Protein AF-A0A533XD07-F1 (afdb_monomer)

Secondary structure (DSSP, 8-state):
-HHHHHHHHHHHHHHHHHHHHHHHHHHHHH-----S---S--PBPTT-STT-EEEEEEEEE-TTS-EEEEEEEEEEEEEETTEEEEEEEEEEEETTEEEEEEEEEEEEE-B-----------TTEEEEEEEEEEEETTEEEEEEEEEEEETTEEEEEEEETTTTEEEEEEEEETTTEEEEEEEEEE--TTS--

Nearest PDB structures (foldseek):
  8uzl-assembly2_B  TM=4.098E-01  e=1.732E-02  synthetic construct
  5o68-assembly3_I  TM=3.676E-01  e=2.738E+00  Pseudomonas sp. UK4
  5o68-assembly4_L  TM=3.330E-01  e=2.472E+00  Pseudomonas sp. UK4
  3efm-assembly1_A  TM=2.994E-01  e=3.536E+00  Bordetella pertussis

Radius of gyration: 17.31 Å; Cα contacts (8 Å, |Δi|>4): 391; chains: 1; bounding box: 40×34×52 Å

Mean predicted aligned error: 10.52 Å

Solvent-accessible surface area (backbone atoms only — not comparable to full-atom values): 10723 Å² total; per-residue (Å²): 117,68,67,63,53,51,51,51,51,52,52,50,47,53,53,48,52,52,52,52,46,54,55,52,50,52,48,61,59,49,63,70,79,84,76,94,80,64,103,61,80,84,49,64,25,71,54,56,42,63,71,24,34,42,34,29,42,24,60,37,57,44,87,86,70,52,52,34,39,42,38,39,37,41,35,27,69,42,65,59,91,59,31,24,37,34,40,36,40,36,38,42,40,34,94,92,52,78,77,45,76,50,78,50,78,46,80,34,59,21,42,65,64,86,77,66,80,78,84,60,78,49,99,77,36,56,63,48,76,50,80,50,72,49,76,42,86,92,30,79,38,65,24,41,33,42,37,38,36,48,92,57,38,35,38,38,36,33,24,28,66,93,64,69,44,74,46,33,39,33,45,34,44,69,93,65,42,58,34,56,31,31,45,75,49,65,78,36,70,62,71,69,101

Structure (mmCIF, N/CA/C/O backbone):
data_AF-A0A533XD07-F1
#
_entry.id   AF-A0A533XD07-F1
#
loop_
_atom_site.group_PDB
_atom_site.id
_atom_site.type_symbol
_atom_site.label_atom_id
_atom_site.label_alt_id
_atom_site.label_comp_id
_atom_site.label_asym_id
_atom_site.label_entity_id
_atom_site.label_seq_id
_atom_site.pdbx_PDB_ins_code
_atom_site.Cartn_x
_atom_site.Cartn_y
_atom_site.Cartn_z
_atom_site.occupancy
_atom_site.B_iso_or_equiv
_atom_site.auth_seq_id
_atom_site.auth_comp_id
_atom_site.auth_asym_id
_atom_site.auth_atom_id
_atom_site.pdbx_PDB_model_num
ATOM 1 N N . MET A 1 1 ? 25.926 -17.060 -21.140 1.00 44.69 1 MET A N 1
ATOM 2 C CA . MET A 1 1 ? 25.478 -17.516 -19.796 1.00 44.69 1 MET A CA 1
ATOM 3 C C . MET A 1 1 ? 25.552 -16.440 -18.699 1.00 44.69 1 MET A C 1
ATOM 5 O O . MET A 1 1 ? 24.686 -16.442 -17.830 1.00 44.69 1 MET A O 1
ATOM 9 N N . GLN A 1 2 ? 26.510 -15.501 -18.720 1.00 36.53 2 GLN A N 1
ATOM 10 C CA . GLN A 1 2 ? 26.643 -14.450 -17.687 1.00 36.53 2 GLN A CA 1
ATOM 11 C C . GLN A 1 2 ? 25.445 -13.481 -17.593 1.00 36.53 2 GLN A C 1
ATOM 13 O O . GLN A 1 2 ? 25.034 -13.127 -16.492 1.00 36.53 2 GLN A O 1
ATOM 18 N N . GLN A 1 3 ? 24.816 -13.127 -18.717 1.00 37.31 3 GLN A N 1
ATOM 19 C CA . GLN A 1 3 ? 23.690 -12.181 -18.756 1.00 37.31 3 GLN A CA 1
ATOM 20 C C . GLN A 1 3 ? 22.433 -12.713 -18.033 1.00 37.31 3 GLN A C 1
ATOM 22 O O . GLN A 1 3 ? 21.812 -11.988 -17.264 1.00 37.31 3 GLN A O 1
ATOM 27 N N . ARG A 1 4 ? 22.116 -14.013 -18.167 1.00 41.81 4 ARG A N 1
ATOM 28 C CA . ARG A 1 4 ? 21.014 -14.666 -17.425 1.00 41.81 4 ARG A CA 1
ATOM 29 C C . ARG A 1 4 ? 21.274 -14.727 -15.915 1.00 41.81 4 ARG A C 1
ATOM 31 O O . ARG A 1 4 ? 20.347 -14.555 -15.129 1.00 41.81 4 ARG A O 1
ATOM 38 N N . ARG A 1 5 ? 22.532 -14.929 -15.495 1.00 40.91 5 ARG A N 1
ATOM 39 C CA . ARG A 1 5 ? 22.922 -14.874 -14.072 1.00 40.91 5 ARG A CA 1
ATOM 40 C C . ARG A 1 5 ? 22.795 -13.460 -13.500 1.00 40.91 5 ARG A C 1
ATOM 42 O O . ARG A 1 5 ? 22.318 -13.321 -12.380 1.00 40.91 5 ARG A O 1
ATOM 49 N N . ALA A 1 6 ? 23.163 -12.428 -14.261 1.00 47.06 6 ALA A N 1
ATOM 50 C CA . ALA A 1 6 ? 23.012 -11.035 -13.840 1.00 47.06 6 ALA A CA 1
ATOM 51 C C . ALA A 1 6 ? 21.535 -10.624 -13.707 1.00 47.06 6 ALA A C 1
ATOM 53 O O . ALA A 1 6 ? 21.170 -9.991 -12.719 1.00 47.06 6 ALA A O 1
ATOM 54 N N . VAL A 1 7 ? 20.677 -11.047 -14.644 1.00 45.53 7 VAL A N 1
ATOM 55 C CA . VAL A 1 7 ? 19.222 -10.811 -14.589 1.00 45.53 7 VAL A CA 1
ATOM 56 C C . VAL A 1 7 ? 18.603 -11.496 -13.374 1.00 45.53 7 VAL A C 1
ATOM 58 O O . VAL A 1 7 ? 17.925 -10.832 -12.597 1.00 45.53 7 VAL A O 1
ATOM 61 N N . ARG A 1 8 ? 18.910 -12.780 -13.135 1.00 50.25 8 ARG A N 1
ATOM 62 C CA . ARG A 1 8 ? 18.442 -13.487 -11.932 1.00 50.25 8 ARG A CA 1
ATOM 63 C C . ARG A 1 8 ? 18.922 -12.832 -10.645 1.00 50.25 8 ARG A C 1
ATOM 65 O O . ARG A 1 8 ? 18.134 -12.688 -9.721 1.00 50.25 8 ARG A O 1
ATOM 72 N N . ARG A 1 9 ? 20.188 -12.411 -10.582 1.00 49.94 9 ARG A N 1
ATOM 73 C CA . ARG A 1 9 ? 20.747 -11.747 -9.398 1.00 49.94 9 ARG A CA 1
ATOM 74 C C . ARG A 1 9 ? 20.043 -10.418 -9.129 1.00 49.94 9 ARG A C 1
ATOM 76 O O . ARG A 1 9 ? 19.666 -10.175 -7.994 1.00 49.94 9 ARG A O 1
ATOM 83 N N . ARG A 1 10 ? 19.779 -9.616 -10.165 1.00 53.16 10 ARG A N 1
ATOM 84 C CA . ARG A 1 10 ? 19.027 -8.355 -10.043 1.00 53.16 10 ARG A CA 1
ATOM 85 C C . ARG A 1 10 ? 17.577 -8.594 -9.629 1.00 53.16 10 ARG A C 1
ATOM 87 O O . ARG A 1 10 ? 17.107 -7.937 -8.718 1.00 53.16 10 ARG A O 1
ATOM 94 N N . PHE A 1 11 ? 16.902 -9.591 -10.198 1.00 51.75 11 PHE A N 1
ATOM 95 C CA . PHE A 1 11 ? 15.538 -9.962 -9.801 1.00 51.75 11 PHE A CA 1
ATOM 96 C C . PHE A 1 11 ? 15.445 -10.464 -8.356 1.00 51.75 11 PHE A C 1
ATOM 98 O O . PHE A 1 11 ? 14.472 -10.196 -7.658 1.00 51.75 11 PHE A O 1
ATOM 105 N N . VAL A 1 12 ? 16.453 -11.216 -7.909 1.00 51.22 12 VAL A N 1
ATOM 106 C CA . VAL A 1 12 ? 16.575 -11.648 -6.513 1.00 51.22 12 VAL A CA 1
ATOM 107 C C . VAL A 1 12 ? 16.819 -10.449 -5.603 1.00 51.22 12 VAL A C 1
ATOM 109 O O . VAL A 1 12 ? 16.236 -10.418 -4.531 1.00 51.22 12 VAL A O 1
ATOM 112 N N . VAL A 1 13 ? 17.587 -9.447 -6.040 1.00 50.88 13 VAL A N 1
ATOM 113 C CA . VAL A 1 13 ? 17.764 -8.188 -5.300 1.00 50.88 13 VAL A CA 1
ATOM 114 C C . VAL A 1 13 ? 16.454 -7.404 -5.218 1.00 50.88 13 VAL A C 1
ATOM 116 O O . VAL A 1 13 ? 16.117 -6.971 -4.130 1.00 50.88 13 VAL A O 1
ATOM 119 N N . VAL A 1 14 ? 15.656 -7.306 -6.291 1.00 50.28 14 VAL A N 1
ATOM 120 C CA . VAL A 1 14 ? 14.325 -6.662 -6.230 1.00 50.28 14 VAL A CA 1
ATOM 121 C C . VAL A 1 14 ? 13.404 -7.398 -5.262 1.00 50.28 14 VAL A C 1
ATOM 123 O O . VAL A 1 14 ? 12.793 -6.782 -4.399 1.00 50.28 14 VAL A O 1
ATOM 126 N N . ALA A 1 15 ? 13.326 -8.725 -5.364 1.00 50.03 15 ALA A N 1
ATOM 127 C CA . ALA A 1 15 ? 12.492 -9.514 -4.465 1.00 50.03 15 ALA A CA 1
ATOM 128 C C . ALA A 1 15 ? 12.973 -9.418 -3.004 1.00 50.03 15 ALA A C 1
ATOM 130 O O . ALA A 1 15 ? 12.155 -9.262 -2.106 1.00 50.03 15 ALA A O 1
ATOM 131 N N . ALA A 1 16 ? 14.285 -9.467 -2.762 1.00 48.38 16 ALA A N 1
ATOM 132 C CA . ALA A 1 16 ? 14.862 -9.361 -1.425 1.00 48.38 16 ALA A CA 1
ATOM 133 C C . ALA A 1 16 ? 14.698 -7.953 -0.840 1.00 48.38 16 ALA A C 1
ATOM 135 O O . ALA A 1 16 ? 14.291 -7.834 0.309 1.00 48.38 16 ALA A O 1
ATOM 136 N N . ALA A 1 17 ? 14.940 -6.903 -1.626 1.00 50.22 17 ALA A N 1
ATOM 137 C CA . ALA A 1 17 ? 14.758 -5.522 -1.200 1.00 50.22 17 ALA A CA 1
ATOM 138 C C . ALA A 1 17 ? 13.293 -5.250 -0.855 1.00 50.22 17 ALA A C 1
ATOM 140 O O . ALA A 1 17 ? 13.015 -4.701 0.203 1.00 50.22 17 ALA A O 1
ATOM 141 N N . VAL A 1 18 ? 12.338 -5.720 -1.666 1.00 50.50 18 VAL A N 1
ATOM 142 C CA . VAL A 1 18 ? 10.919 -5.515 -1.345 1.00 50.50 18 VAL A CA 1
ATOM 143 C C . VAL A 1 18 ? 10.480 -6.334 -0.122 1.00 50.50 18 VAL A C 1
ATOM 145 O O . VAL A 1 18 ? 9.698 -5.835 0.682 1.00 50.50 18 VAL A O 1
ATOM 148 N N . VAL A 1 19 ? 11.005 -7.548 0.086 1.00 49.62 19 VAL A N 1
ATOM 149 C CA . VAL A 1 19 ? 10.713 -8.354 1.292 1.00 49.62 19 VAL A CA 1
ATOM 150 C C . VAL A 1 19 ? 11.301 -7.722 2.561 1.00 49.62 19 VAL A C 1
ATOM 152 O O . VAL A 1 19 ? 10.611 -7.646 3.582 1.00 49.62 19 VAL A O 1
ATOM 155 N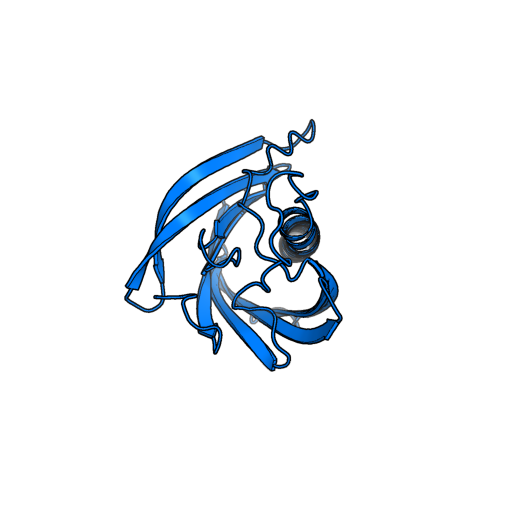 N . VAL A 1 20 ? 12.545 -7.233 2.503 1.00 46.81 20 VAL A N 1
ATOM 156 C CA . VAL A 1 20 ? 13.187 -6.505 3.611 1.00 46.81 20 VAL A CA 1
ATOM 157 C C . VAL A 1 20 ? 12.401 -5.230 3.912 1.00 46.81 20 VAL A C 1
ATOM 159 O O . VAL A 1 20 ? 12.042 -4.998 5.061 1.00 46.81 20 VAL A O 1
ATOM 162 N N . VAL A 1 21 ? 12.012 -4.474 2.884 1.00 49.53 21 VAL A N 1
ATOM 163 C CA . VAL A 1 21 ? 11.214 -3.252 3.031 1.00 49.53 21 VAL A CA 1
ATOM 164 C C . VAL A 1 21 ? 9.827 -3.535 3.597 1.00 49.53 21 VAL A C 1
ATOM 166 O O . VAL A 1 21 ? 9.412 -2.803 4.480 1.00 49.53 21 VAL A O 1
ATOM 169 N N . CYS A 1 22 ? 9.119 -4.590 3.180 1.00 47.41 22 CYS A N 1
ATOM 170 C CA . CYS A 1 22 ? 7.819 -4.941 3.774 1.00 47.41 22 CYS A CA 1
ATOM 171 C C . CYS A 1 22 ? 7.943 -5.252 5.271 1.00 47.41 22 CYS A C 1
ATOM 173 O O . CYS A 1 22 ? 7.091 -4.849 6.061 1.00 47.41 22 CYS A O 1
ATOM 175 N N . SER A 1 23 ? 9.027 -5.925 5.661 1.00 41.50 23 SER A N 1
ATOM 176 C CA . SER A 1 23 ? 9.323 -6.229 7.063 1.00 41.50 23 SER A CA 1
ATOM 177 C C . SER A 1 23 ? 9.635 -4.945 7.849 1.00 41.50 23 SER A C 1
ATOM 179 O O . SER A 1 23 ? 9.114 -4.748 8.944 1.00 41.50 23 SER A O 1
ATOM 181 N N . SER A 1 24 ? 10.401 -4.023 7.259 1.00 41.84 24 SER A N 1
ATOM 182 C CA . SER A 1 24 ? 10.726 -2.711 7.840 1.00 41.84 24 SER A CA 1
ATOM 183 C C . SER A 1 24 ? 9.537 -1.744 7.877 1.00 41.84 24 SER A C 1
ATOM 185 O O . SER A 1 24 ? 9.413 -0.953 8.806 1.00 41.84 24 SER A O 1
ATOM 187 N N . LEU A 1 25 ? 8.623 -1.820 6.909 1.00 48.38 25 LEU A N 1
ATOM 188 C CA . LEU A 1 25 ? 7.405 -1.011 6.850 1.00 48.38 25 LEU A CA 1
ATOM 189 C C . LEU A 1 25 ? 6.423 -1.399 7.954 1.00 48.38 25 LEU A C 1
ATOM 191 O O . LEU A 1 25 ? 5.801 -0.541 8.572 1.00 48.38 25 LEU A O 1
ATOM 195 N N . LEU A 1 26 ? 6.324 -2.701 8.232 1.00 49.66 26 LEU A N 1
ATOM 196 C CA . LEU A 1 26 ? 5.566 -3.212 9.368 1.00 49.66 26 LEU A CA 1
ATOM 197 C C . LEU A 1 26 ? 6.200 -2.775 10.693 1.00 49.66 26 LEU A C 1
ATOM 199 O O . LEU A 1 26 ? 5.464 -2.440 11.616 1.00 49.66 26 LEU A O 1
ATOM 203 N N . LEU A 1 27 ? 7.534 -2.687 10.782 1.00 42.50 27 LEU A N 1
ATOM 204 C CA . LEU A 1 27 ? 8.220 -2.114 11.949 1.00 42.50 27 LEU A CA 1
ATOM 205 C C . LEU A 1 27 ? 7.923 -0.612 12.118 1.00 42.50 27 LEU A C 1
ATOM 207 O O . LEU A 1 27 ? 7.653 -0.183 13.237 1.00 42.50 27 LEU A O 1
ATOM 211 N N . LEU A 1 28 ? 7.877 0.161 11.026 1.00 42.72 28 LEU A N 1
ATOM 212 C CA . LEU A 1 28 ? 7.483 1.581 11.035 1.00 42.72 28 LEU A CA 1
ATOM 213 C C . LEU A 1 28 ? 6.030 1.777 11.500 1.00 42.72 28 LEU A C 1
ATOM 215 O O . LEU A 1 28 ? 5.741 2.712 12.237 1.00 42.72 28 LEU A O 1
ATOM 219 N N . LEU A 1 29 ? 5.129 0.866 11.124 1.00 45.88 29 LEU A N 1
ATOM 220 C CA . LEU A 1 29 ? 3.724 0.854 11.558 1.00 45.88 29 LEU A CA 1
ATOM 221 C C . LEU A 1 29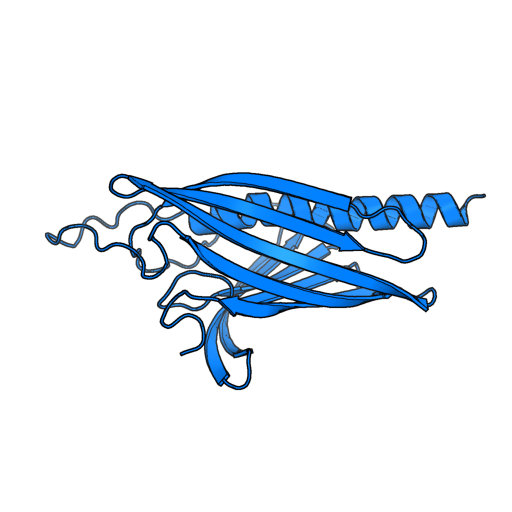 ? 3.527 0.300 12.983 1.00 45.88 29 LEU A C 1
ATOM 223 O O . LEU A 1 29 ? 2.468 0.483 13.579 1.00 45.88 29 LEU A O 1
ATOM 227 N N . SER A 1 30 ? 4.534 -0.384 13.531 1.00 38.97 30 SER A N 1
ATOM 228 C CA . SER A 1 30 ? 4.533 -0.917 14.902 1.00 38.97 30 SER A CA 1
ATOM 229 C C . SER A 1 30 ? 5.115 0.070 15.917 1.00 38.97 30 SER A C 1
ATOM 231 O O . SER A 1 30 ? 4.892 -0.083 17.119 1.00 38.97 30 SER A O 1
ATOM 233 N N . ALA A 1 31 ? 5.874 1.067 15.458 1.00 38.78 31 ALA A N 1
ATOM 234 C CA . ALA A 1 31 ? 6.604 1.995 16.307 1.00 38.78 31 ALA A CA 1
ATOM 235 C C . ALA A 1 31 ? 5.773 3.243 16.637 1.00 38.78 31 ALA A C 1
ATOM 237 O O . ALA A 1 31 ? 6.000 4.324 16.105 1.00 38.78 31 ALA A O 1
ATOM 238 N N . ALA A 1 32 ? 4.856 3.096 17.592 1.00 43.78 32 ALA A N 1
ATOM 239 C CA . ALA A 1 32 ? 4.544 4.180 18.514 1.00 43.78 32 ALA A CA 1
ATOM 240 C C . ALA A 1 32 ? 4.261 3.602 19.906 1.00 43.78 32 ALA A C 1
ATOM 242 O O . ALA A 1 32 ? 3.289 2.877 20.125 1.00 43.78 32 ALA A O 1
ATOM 243 N N . LEU A 1 33 ? 5.165 3.901 20.842 1.00 37.50 33 LEU A N 1
ATOM 244 C CA . LEU A 1 33 ? 4.925 3.759 22.276 1.00 37.50 33 LEU A CA 1
ATOM 245 C C . LEU A 1 33 ? 3.819 4.745 22.685 1.00 37.50 33 LEU A C 1
ATOM 247 O O . LEU A 1 33 ? 3.757 5.842 22.126 1.00 37.50 33 LEU A O 1
ATOM 251 N N . PRO A 1 34 ? 2.962 4.396 23.657 1.00 33.94 34 PRO A N 1
ATOM 252 C CA . PRO A 1 34 ? 1.899 5.286 24.091 1.00 33.94 34 PRO A CA 1
ATOM 253 C C . PRO A 1 34 ? 2.491 6.584 24.654 1.00 33.94 34 PRO A C 1
ATOM 255 O O . PRO A 1 34 ? 3.223 6.571 25.644 1.00 33.94 34 PRO A O 1
ATOM 258 N N . SER A 1 35 ? 2.137 7.710 24.031 1.00 37.69 35 SER A N 1
ATOM 259 C CA . SER A 1 35 ? 2.203 9.019 24.675 1.00 37.69 35 SER A CA 1
ATOM 260 C C . SER A 1 35 ? 1.250 8.984 25.868 1.00 37.69 35 SER A C 1
ATOM 262 O O . SER A 1 35 ? 0.032 8.876 25.718 1.00 37.69 35 SER A O 1
ATOM 264 N N . ALA A 1 36 ? 1.818 9.005 27.071 1.00 40.16 36 ALA A N 1
ATOM 265 C CA . ALA A 1 36 ? 1.087 9.118 28.322 1.00 40.16 36 ALA A CA 1
ATOM 266 C C . ALA A 1 36 ? 0.508 10.538 28.458 1.00 40.16 36 ALA A C 1
ATOM 268 O O . ALA A 1 36 ? 1.018 11.346 29.225 1.00 40.16 36 ALA A O 1
ATOM 269 N N . ALA A 1 37 ? -0.528 10.862 27.682 1.00 39.84 37 ALA A N 1
ATOM 270 C CA . ALA A 1 37 ? -1.266 12.120 27.804 1.00 39.84 37 ALA A CA 1
ATOM 271 C C . ALA A 1 37 ? -2.655 12.051 27.142 1.00 39.84 37 ALA A C 1
ATOM 273 O O . ALA A 1 37 ? -3.034 12.918 26.365 1.00 39.84 37 ALA A O 1
ATOM 274 N N . SER A 1 38 ? -3.442 11.016 27.432 1.00 43.22 38 SER A N 1
ATOM 275 C CA . SER A 1 38 ? -4.884 11.046 27.173 1.00 43.22 38 SER A CA 1
ATOM 276 C C . SER A 1 38 ? -5.565 10.030 28.078 1.00 43.22 38 SER A C 1
ATOM 278 O O . SER A 1 38 ? -5.370 8.830 27.926 1.00 43.22 38 SER A O 1
ATOM 280 N N . ASN A 1 39 ? -6.376 10.498 29.026 1.00 47.78 39 ASN A N 1
ATOM 281 C CA . ASN A 1 39 ? -7.227 9.655 29.877 1.00 47.78 39 ASN A CA 1
ATOM 282 C C . ASN A 1 39 ? -8.420 9.046 29.100 1.00 47.78 39 ASN A C 1
ATOM 284 O O . ASN A 1 39 ? -9.448 8.728 29.694 1.00 47.78 39 ASN A O 1
ATOM 288 N N . GLY A 1 40 ? -8.320 8.937 27.772 1.00 55.72 40 GLY A N 1
ATOM 289 C CA . GLY A 1 40 ? -9.303 8.299 26.905 1.00 55.72 40 GLY A CA 1
ATOM 290 C C . GLY A 1 40 ? -8.893 6.869 26.566 1.00 55.72 40 GLY A C 1
ATOM 291 O O . GLY A 1 40 ? -7.712 6.564 26.412 1.00 55.72 40 GLY A O 1
ATOM 292 N N . GLU A 1 41 ? -9.878 5.986 26.437 1.00 60.41 41 GLU A N 1
ATOM 293 C CA . GLU A 1 41 ? -9.669 4.622 25.954 1.00 60.41 41 GLU A CA 1
ATOM 294 C C . GLU A 1 41 ? -9.006 4.645 24.556 1.00 60.41 41 GLU A C 1
ATOM 296 O O . GLU A 1 41 ? -9.384 5.482 23.724 1.00 60.41 41 GLU A O 1
ATOM 301 N N . PRO A 1 42 ? -8.012 3.777 24.270 1.00 69.19 42 PRO A N 1
ATOM 302 C CA . PRO A 1 42 ? -7.321 3.780 22.986 1.00 69.19 42 PRO A CA 1
ATOM 303 C C . PRO A 1 42 ? -8.308 3.541 21.841 1.00 69.19 42 PRO A C 1
ATOM 305 O O . PRO A 1 42 ? -8.885 2.462 21.717 1.00 69.19 42 PRO A O 1
ATOM 308 N N . GLN A 1 43 ? -8.500 4.539 20.980 1.00 81.88 43 GLN A N 1
ATOM 309 C CA . GLN A 1 43 ? -9.385 4.385 19.831 1.00 81.88 43 GLN A CA 1
ATOM 310 C C . GLN A 1 43 ? -8.726 3.500 18.777 1.00 81.88 43 GLN A C 1
ATOM 312 O O . GLN A 1 43 ? -7.576 3.728 18.392 1.00 81.88 43 GLN A O 1
ATOM 317 N N . LEU A 1 44 ? -9.467 2.509 18.282 1.00 84.19 44 LEU A N 1
ATOM 318 C CA . LEU A 1 44 ? -9.023 1.684 17.165 1.00 84.19 44 LEU A CA 1
ATOM 319 C C . LEU A 1 44 ? -8.805 2.537 15.910 1.00 84.19 44 LEU A C 1
ATOM 321 O O . LEU A 1 44 ? -9.541 3.486 15.628 1.00 84.19 44 LEU A O 1
ATOM 325 N N . ALA A 1 45 ? -7.775 2.189 15.148 1.00 84.62 45 ALA A N 1
ATOM 326 C CA . ALA A 1 45 ? -7.527 2.768 13.844 1.00 84.62 45 ALA A CA 1
ATOM 327 C C . ALA A 1 45 ? -8.657 2.383 12.869 1.00 84.62 45 ALA A C 1
ATOM 329 O O . ALA A 1 45 ? -9.210 1.289 12.979 1.00 84.62 45 ALA A O 1
ATOM 330 N N . PRO A 1 46 ? -8.992 3.221 11.869 1.00 87.12 46 PRO A N 1
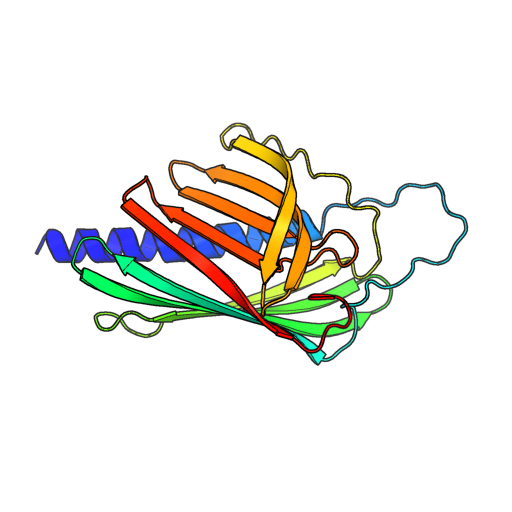ATOM 331 C CA . PRO A 1 46 ? -10.099 2.937 10.947 1.00 87.12 46 PRO A CA 1
ATOM 332 C C . PRO A 1 46 ? -9.948 1.643 10.140 1.00 87.12 46 PRO A C 1
ATOM 334 O O . PRO A 1 46 ? -10.931 1.125 9.629 1.00 87.12 46 PRO A O 1
ATOM 337 N N . TRP A 1 47 ? -8.726 1.123 10.018 1.00 88.19 47 TRP A N 1
ATOM 338 C CA . TRP A 1 47 ? -8.423 -0.139 9.347 1.00 88.19 47 TRP A CA 1
ATOM 339 C C . TRP A 1 47 ? -8.475 -1.358 10.274 1.00 88.19 47 TRP A C 1
ATOM 341 O O . TRP A 1 47 ? -8.419 -2.485 9.793 1.00 88.19 47 TRP A O 1
ATOM 351 N N . ALA A 1 48 ? -8.564 -1.166 11.591 1.00 89.94 48 ALA A N 1
ATOM 352 C CA . ALA A 1 48 ? -8.495 -2.233 12.579 1.00 89.94 48 ALA A CA 1
ATOM 353 C C . ALA A 1 48 ? -9.842 -2.953 12.744 1.00 89.94 48 ALA A C 1
ATOM 355 O O . ALA A 1 48 ? -10.452 -2.935 13.814 1.00 89.94 48 ALA A O 1
ATOM 356 N N . PHE A 1 49 ? -10.301 -3.618 11.685 1.00 92.81 49 PHE A N 1
ATOM 357 C CA . PHE A 1 49 ? -11.461 -4.506 11.722 1.00 92.81 49 PHE A CA 1
ATOM 358 C C . PHE A 1 49 ? -11.199 -5.786 10.909 1.00 92.81 49 PHE A C 1
ATOM 360 O O . PHE A 1 49 ? -10.521 -5.728 9.880 1.00 92.81 49 PHE A O 1
ATOM 367 N N . PRO A 1 50 ? -11.715 -6.956 11.333 1.00 95.62 50 PRO A N 1
ATOM 368 C CA . PRO A 1 50 ? -11.569 -8.193 10.569 1.00 95.62 50 PRO A CA 1
ATOM 369 C C . PRO A 1 50 ? -12.114 -8.049 9.144 1.00 95.62 50 PRO A C 1
ATOM 371 O O . PRO A 1 50 ? -13.234 -7.581 8.939 1.00 95.62 50 PRO A O 1
ATOM 374 N N . GLY A 1 51 ? -11.323 -8.456 8.152 1.00 94.75 51 GLY A N 1
ATOM 375 C CA . GLY A 1 51 ? -11.677 -8.329 6.738 1.00 94.75 51 GLY A CA 1
ATOM 376 C C . GLY A 1 51 ? -11.364 -6.966 6.112 1.00 94.75 51 GLY A C 1
ATOM 377 O O . GLY A 1 51 ? -11.630 -6.791 4.922 1.00 94.75 51 GLY A O 1
ATOM 378 N N . ALA A 1 52 ? -10.779 -6.018 6.853 1.00 94.50 52 ALA A N 1
ATOM 379 C CA . ALA A 1 52 ? -10.188 -4.821 6.258 1.00 94.50 52 ALA A CA 1
ATOM 380 C C . ALA A 1 52 ? -9.095 -5.214 5.256 1.00 94.50 52 ALA A C 1
ATOM 382 O O . ALA A 1 52 ? -8.256 -6.064 5.569 1.00 94.50 52 ALA A O 1
ATOM 383 N N . TYR A 1 53 ? -9.089 -4.609 4.068 1.00 95.25 53 TYR A N 1
ATOM 384 C CA . TYR A 1 53 ? -8.085 -4.890 3.046 1.00 95.25 53 TYR A CA 1
ATOM 385 C C . TYR A 1 53 ? -7.672 -3.666 2.234 1.00 95.25 53 TYR A C 1
ATOM 387 O O . TYR A 1 53 ? -8.428 -2.704 2.073 1.00 95.25 53 TYR A O 1
ATOM 395 N N . ALA A 1 54 ? -6.469 -3.740 1.676 1.00 93.75 54 ALA A N 1
ATOM 396 C CA . ALA A 1 54 ? -5.942 -2.791 0.709 1.00 93.75 54 ALA A CA 1
ATOM 397 C C . ALA A 1 54 ? -5.120 -3.541 -0.347 1.00 93.75 54 ALA A C 1
ATOM 399 O O . ALA A 1 54 ? -4.152 -4.226 -0.012 1.00 93.75 54 ALA A O 1
ATOM 400 N N . ASN A 1 55 ? -5.508 -3.397 -1.612 1.00 95.06 55 ASN A N 1
ATOM 401 C CA . ASN A 1 55 ? -4.840 -3.995 -2.762 1.00 95.06 55 ASN A CA 1
ATOM 402 C C . ASN A 1 55 ? -4.084 -2.919 -3.528 1.00 95.06 55 ASN A C 1
ATOM 404 O O . ASN A 1 55 ? -4.609 -1.838 -3.804 1.00 95.06 55 ASN A O 1
ATOM 408 N N . TYR A 1 56 ? -2.868 -3.247 -3.930 1.00 92.81 56 TYR A N 1
ATOM 409 C CA . TYR A 1 56 ? -1.961 -2.357 -4.621 1.00 92.81 56 TYR A CA 1
ATOM 410 C C . TYR A 1 56 ? -1.411 -3.047 -5.859 1.00 92.81 56 TYR A C 1
ATOM 412 O O . TYR A 1 56 ? -1.167 -4.256 -5.870 1.00 92.81 56 TYR A O 1
ATOM 420 N N . SER A 1 57 ? -1.195 -2.263 -6.906 1.00 93.50 57 SER A N 1
ATOM 421 C CA . SER A 1 57 ? -0.656 -2.752 -8.166 1.00 93.50 57 SER A CA 1
ATOM 422 C C . SER A 1 57 ? 0.302 -1.734 -8.761 1.00 93.50 57 SER A C 1
ATOM 424 O O . SER A 1 57 ? 0.112 -0.519 -8.651 1.00 93.50 57 SER A O 1
ATOM 426 N N . GLY A 1 58 ? 1.353 -2.239 -9.385 1.00 91.19 58 GLY A N 1
ATOM 427 C CA . GLY A 1 58 ? 2.306 -1.458 -10.148 1.00 91.19 58 GLY A CA 1
ATOM 428 C C . GLY A 1 58 ? 2.876 -2.291 -11.281 1.00 91.19 58 GLY A C 1
ATOM 429 O O . GLY A 1 58 ? 2.949 -3.519 -11.210 1.00 91.19 58 GLY A O 1
ATOM 430 N N . SER A 1 59 ? 3.317 -1.613 -12.328 1.00 89.25 59 SER A N 1
ATOM 431 C CA . SER A 1 59 ? 4.051 -2.234 -13.421 1.00 89.25 59 SER A CA 1
ATOM 432 C C . SER A 1 59 ? 5.180 -1.326 -13.857 1.00 89.25 59 SER A C 1
ATOM 434 O O . SER A 1 59 ? 5.033 -0.104 -13.841 1.00 89.25 59 SER A O 1
ATOM 436 N N . ALA A 1 60 ? 6.281 -1.921 -14.281 1.00 85.31 60 ALA A N 1
ATOM 437 C CA . ALA A 1 60 ? 7.390 -1.201 -14.877 1.00 85.31 60 ALA A CA 1
ATOM 438 C C . ALA A 1 60 ? 8.103 -2.095 -15.892 1.00 85.31 60 ALA A C 1
ATOM 440 O O . ALA A 1 60 ? 7.850 -3.298 -15.982 1.00 85.31 60 ALA A O 1
ATOM 441 N N . THR A 1 61 ? 8.990 -1.491 -16.670 1.00 82.12 61 THR A N 1
ATOM 442 C CA . THR A 1 61 ? 9.774 -2.186 -17.688 1.00 82.12 61 THR A CA 1
ATOM 443 C C . THR A 1 61 ? 11.239 -2.052 -17.326 1.00 82.12 61 THR A C 1
ATOM 445 O O . THR A 1 61 ? 11.744 -0.945 -17.156 1.00 82.12 61 THR A O 1
ATOM 448 N N . LEU A 1 62 ? 11.932 -3.181 -17.189 1.00 72.44 62 LEU A N 1
ATOM 449 C CA . LEU A 1 62 ? 13.377 -3.182 -16.984 1.00 72.44 62 LEU A CA 1
ATOM 450 C C . LEU A 1 62 ? 14.083 -2.596 -18.223 1.00 72.44 62 LEU A C 1
ATOM 452 O O . LEU A 1 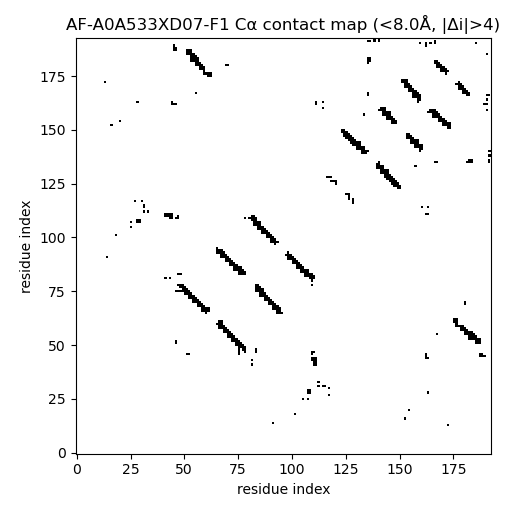62 ? 13.563 -2.715 -19.331 1.00 72.44 62 LEU A O 1
ATOM 456 N N . PRO A 1 63 ? 15.312 -2.061 -18.101 1.00 68.94 63 PRO A N 1
ATOM 457 C CA . PRO A 1 63 ? 16.035 -1.479 -19.241 1.00 68.94 63 PRO A CA 1
ATOM 458 C C . PRO A 1 63 ? 16.276 -2.436 -20.411 1.00 68.94 63 PRO A C 1
ATOM 460 O O . PRO A 1 63 ? 16.545 -2.008 -21.525 1.00 68.94 63 PRO A O 1
ATOM 463 N N . ASN A 1 64 ? 16.210 -3.746 -20.168 1.00 71.31 64 ASN A N 1
ATOM 464 C CA . ASN A 1 64 ? 16.298 -4.770 -21.207 1.00 71.31 64 ASN A CA 1
ATOM 465 C C . ASN A 1 64 ? 14.949 -5.053 -21.899 1.00 71.31 64 ASN A C 1
ATOM 467 O O . ASN A 1 64 ? 14.837 -6.052 -22.605 1.00 71.31 64 ASN A O 1
ATOM 471 N N . GLY A 1 65 ? 13.930 -4.221 -21.672 1.00 77.06 65 GLY A N 1
ATOM 472 C CA . GLY A 1 65 ? 12.607 -4.317 -22.286 1.00 77.06 65 GLY A CA 1
ATOM 473 C C . GLY A 1 65 ? 11.663 -5.328 -21.634 1.00 77.06 65 GLY A C 1
ATOM 474 O O . GLY A 1 65 ? 10.564 -5.527 -22.140 1.00 77.06 65 GLY A O 1
ATOM 475 N N . ILE A 1 66 ? 12.056 -5.980 -20.533 1.00 75.75 66 ILE A N 1
ATOM 476 C CA . ILE A 1 66 ? 11.207 -6.984 -19.878 1.00 75.75 66 ILE A CA 1
ATOM 477 C C . ILE A 1 66 ? 10.194 -6.280 -18.964 1.00 75.75 66 ILE A C 1
ATOM 479 O O . ILE A 1 66 ? 10.616 -5.630 -18.000 1.00 75.75 66 ILE A O 1
ATOM 483 N N . PRO A 1 67 ? 8.878 -6.421 -19.212 1.00 82.81 67 PRO A N 1
ATOM 484 C CA . PRO A 1 67 ? 7.867 -5.894 -18.311 1.00 82.81 67 PRO A CA 1
ATOM 485 C C . PRO A 1 67 ? 7.794 -6.748 -17.044 1.00 82.81 67 PRO A C 1
ATOM 487 O O . PRO A 1 67 ? 7.962 -7.970 -17.082 1.00 82.81 67 PRO A O 1
ATOM 490 N N . TYR A 1 68 ? 7.503 -6.106 -15.922 1.00 81.50 68 TYR A N 1
ATOM 491 C CA . TYR A 1 68 ? 7.182 -6.777 -14.674 1.00 81.50 68 TYR A CA 1
ATOM 492 C C . TYR A 1 68 ? 6.016 -6.086 -13.983 1.00 81.50 68 TYR A C 1
ATOM 494 O O . TYR A 1 68 ? 5.865 -4.863 -14.046 1.00 81.50 68 TYR A O 1
ATOM 502 N N . THR A 1 69 ? 5.193 -6.887 -13.316 1.00 86.88 69 THR A N 1
ATOM 503 C CA . THR A 1 69 ? 4.093 -6.417 -12.480 1.00 86.88 69 THR A CA 1
ATOM 504 C C . THR A 1 69 ? 4.336 -6.824 -11.036 1.00 86.88 69 THR A C 1
ATOM 506 O O . THR A 1 69 ? 4.901 -7.883 -10.744 1.00 86.88 69 THR A O 1
ATOM 509 N N . LEU A 1 70 ? 3.935 -5.943 -10.130 1.00 87.12 70 LEU A N 1
ATOM 510 C CA . LEU A 1 70 ? 4.000 -6.134 -8.694 1.00 87.12 70 LEU A CA 1
ATOM 511 C C . LEU A 1 70 ? 2.599 -5.906 -8.146 1.00 87.12 70 LEU A C 1
ATOM 513 O O . LEU A 1 70 ? 2.015 -4.841 -8.340 1.00 87.12 70 LEU A O 1
ATOM 517 N N . GLN A 1 71 ? 2.075 -6.920 -7.476 1.00 90.50 71 GLN A N 1
ATOM 518 C CA . GLN A 1 71 ? 0.826 -6.852 -6.736 1.00 90.50 71 GLN A CA 1
ATOM 519 C C . GLN A 1 71 ? 1.133 -7.026 -5.257 1.00 90.50 71 GLN A C 1
ATOM 521 O O . GLN A 1 71 ? 1.966 -7.855 -4.880 1.00 90.50 71 GLN A O 1
ATOM 526 N N . TYR A 1 72 ? 0.470 -6.233 -4.433 1.00 87.44 72 TYR A N 1
ATOM 527 C CA . TYR A 1 72 ? 0.578 -6.308 -2.988 1.00 87.44 72 TYR A CA 1
ATOM 528 C C . TYR A 1 72 ? -0.824 -6.239 -2.394 1.00 87.44 72 TYR A C 1
ATOM 530 O O . TYR A 1 72 ? -1.628 -5.413 -2.808 1.00 87.44 72 TYR A O 1
ATOM 538 N N . GLU A 1 73 ? -1.128 -7.106 -1.445 1.00 89.88 73 GLU A N 1
ATOM 539 C CA . GLU A 1 73 ? -2.374 -7.107 -0.686 1.00 89.88 73 GLU A CA 1
ATOM 540 C C . GLU A 1 73 ? -2.028 -7.054 0.796 1.00 89.88 73 GLU A C 1
ATOM 542 O O . GLU A 1 73 ? -1.139 -7.766 1.266 1.00 89.88 73 GLU A O 1
ATOM 547 N N . LEU A 1 74 ? -2.764 -6.226 1.526 1.00 90.62 74 LEU A N 1
ATOM 548 C CA . LEU A 1 74 ? -2.825 -6.209 2.978 1.00 90.62 74 LEU A CA 1
ATOM 549 C C . LEU A 1 74 ? -4.231 -6.636 3.393 1.00 90.62 74 LEU A C 1
ATOM 551 O O . LEU A 1 74 ? -5.202 -6.114 2.847 1.00 90.62 74 LEU A O 1
ATOM 555 N N . ARG A 1 75 ? -4.346 -7.537 4.373 1.00 91.94 75 ARG A N 1
ATOM 556 C CA . ARG A 1 75 ? -5.628 -7.984 4.928 1.00 91.94 75 ARG A CA 1
ATOM 557 C C . ARG A 1 75 ? -5.551 -8.192 6.437 1.00 91.94 75 ARG A C 1
ATOM 559 O O . ARG A 1 75 ? -4.679 -8.910 6.919 1.00 91.94 75 ARG A O 1
ATOM 566 N N . VAL A 1 76 ? -6.502 -7.630 7.173 1.00 92.00 76 VAL A N 1
ATOM 567 C CA . VAL A 1 76 ? -6.667 -7.870 8.612 1.00 92.00 76 VAL A CA 1
ATOM 568 C C . VAL A 1 76 ? -7.447 -9.165 8.822 1.00 92.00 76 VAL A C 1
ATOM 570 O O . VAL A 1 76 ? -8.570 -9.310 8.336 1.00 92.00 76 VAL A O 1
ATOM 573 N N . LEU A 1 77 ? -6.852 -10.113 9.541 1.00 92.94 77 LEU A N 1
ATOM 574 C CA . LEU A 1 77 ? -7.464 -11.408 9.845 1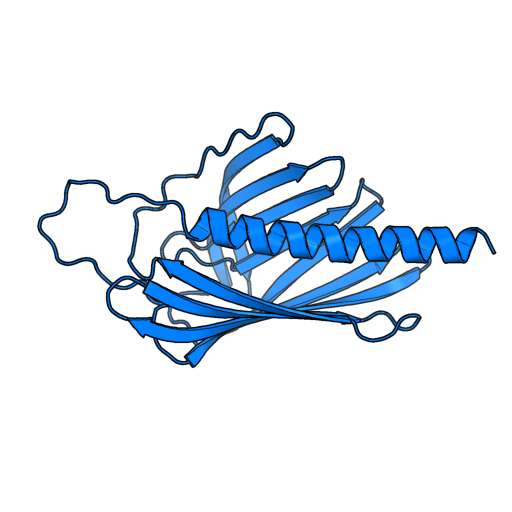.00 92.94 77 LEU A CA 1
ATOM 575 C C . LEU A 1 77 ? -8.296 -11.346 11.123 1.00 92.94 77 LEU A C 1
ATOM 577 O O . LEU A 1 77 ? -9.442 -11.787 11.143 1.00 92.94 77 LEU A O 1
ATOM 581 N N . THR A 1 78 ? -7.723 -10.778 12.180 1.00 95.44 78 THR A N 1
ATOM 582 C CA . THR A 1 78 ? -8.372 -10.645 13.484 1.00 95.44 78 THR A CA 1
ATOM 583 C C . THR A 1 78 ? -7.898 -9.387 14.201 1.00 95.44 78 THR A C 1
ATOM 585 O O . THR A 1 78 ? -6.825 -8.857 13.908 1.00 95.44 78 THR A O 1
ATOM 588 N N . VAL A 1 79 ? -8.706 -8.912 15.145 1.00 91.69 79 VAL A N 1
ATOM 589 C CA . VAL A 1 79 ? -8.409 -7.772 16.016 1.00 91.69 79 VAL A CA 1
ATOM 590 C C . VAL A 1 79 ? -8.662 -8.205 17.454 1.00 91.69 79 VAL A C 1
ATOM 592 O O . VAL A 1 79 ? -9.687 -8.811 17.759 1.00 91.69 79 VAL A O 1
ATOM 595 N N . THR A 1 80 ? -7.711 -7.947 18.346 1.00 89.88 80 THR A N 1
ATOM 596 C CA . THR A 1 80 ? -7.780 -8.345 19.756 1.00 89.88 80 THR A CA 1
ATOM 597 C C . THR A 1 80 ? -7.201 -7.238 20.627 1.00 89.88 80 THR A C 1
ATOM 599 O O . THR A 1 80 ? -5.986 -7.035 20.680 1.00 89.88 80 THR A O 1
ATOM 602 N N . GLY A 1 81 ? -8.083 -6.506 21.311 1.00 87.31 81 GLY A N 1
ATOM 603 C CA . GLY A 1 81 ? -7.701 -5.326 22.085 1.00 87.31 81 GLY A CA 1
ATOM 604 C C . GLY A 1 81 ? -7.034 -4.284 21.188 1.00 87.31 81 GLY A C 1
ATOM 605 O O . GLY A 1 81 ? -7.619 -3.838 20.209 1.00 87.31 81 GLY A O 1
ATOM 606 N N . THR A 1 82 ? -5.788 -3.931 21.495 1.00 85.38 82 THR A N 1
ATOM 607 C CA . THR A 1 82 ? -5.004 -2.922 20.766 1.00 85.38 82 THR A CA 1
ATOM 608 C C . THR A 1 82 ? -4.137 -3.498 19.646 1.00 85.38 82 THR A C 1
ATOM 610 O O . THR A 1 82 ? -3.259 -2.802 19.135 1.00 85.38 82 THR A O 1
ATOM 613 N N . LYS A 1 83 ? -4.342 -4.762 19.257 1.00 84.88 83 LYS A N 1
ATOM 614 C CA . LYS A 1 83 ? -3.547 -5.433 18.221 1.00 84.88 83 LYS A CA 1
ATOM 615 C C . LYS A 1 83 ? -4.416 -6.011 17.113 1.00 84.88 83 LYS A C 1
ATOM 617 O O . LYS A 1 83 ? -5.529 -6.465 17.364 1.00 84.88 83 LYS A O 1
ATOM 622 N N . ALA A 1 84 ? -3.875 -6.045 15.904 1.00 86.62 84 ALA A N 1
ATOM 623 C CA . ALA A 1 84 ? -4.484 -6.670 14.740 1.00 86.62 84 ALA A CA 1
ATOM 624 C C . ALA A 1 84 ? -3.496 -7.645 14.098 1.00 86.62 84 ALA A C 1
ATOM 626 O O . ALA A 1 84 ? -2.324 -7.314 13.923 1.00 86.62 84 ALA A O 1
ATOM 627 N N . GLU A 1 85 ? -3.961 -8.837 13.742 1.00 88.69 85 GLU A N 1
ATOM 628 C CA . GLU A 1 85 ? -3.192 -9.764 12.918 1.00 88.69 85 GLU A CA 1
ATOM 629 C C . GLU A 1 85 ? -3.393 -9.392 11.452 1.00 88.69 85 GLU A C 1
ATOM 631 O O . GLU A 1 85 ? -4.520 -9.380 10.946 1.00 88.69 85 GLU A O 1
ATOM 636 N N . VAL A 1 86 ? -2.298 -9.090 10.767 1.00 86.19 86 VAL A N 1
ATOM 637 C CA . VAL A 1 86 ? -2.301 -8.623 9.386 1.00 86.19 86 VAL A CA 1
ATOM 638 C C . VAL A 1 86 ? -1.527 -9.601 8.519 1.00 86.19 86 VAL A C 1
ATOM 640 O O . VAL A 1 86 ? -0.352 -9.891 8.752 1.00 86.19 86 VAL A O 1
ATOM 643 N N . VAL A 1 87 ? -2.207 -10.105 7.494 1.00 87.62 87 VAL A N 1
ATOM 644 C CA . VAL A 1 87 ? -1.613 -10.848 6.391 1.00 87.62 87 VAL A CA 1
ATOM 645 C C . VAL A 1 87 ? -1.228 -9.876 5.296 1.00 87.62 87 VAL A C 1
ATOM 647 O O . VAL A 1 87 ? -1.999 -8.994 4.925 1.00 87.62 87 VAL A O 1
ATOM 650 N N . THR A 1 88 ? -0.049 -10.089 4.736 1.00 84.69 88 THR A N 1
ATOM 651 C CA . THR A 1 88 ? 0.389 -9.414 3.524 1.00 84.69 88 THR A CA 1
ATOM 652 C C . THR A 1 88 ? 0.763 -10.452 2.482 1.00 84.69 88 THR A C 1
ATOM 654 O O . THR A 1 88 ? 1.390 -11.474 2.786 1.00 84.69 88 THR A O 1
ATOM 657 N N . LEU A 1 89 ? 0.323 -10.218 1.254 1.00 86.38 89 LEU A N 1
ATOM 658 C CA . LEU A 1 89 ? 0.613 -11.049 0.098 1.00 86.38 89 LEU A CA 1
ATOM 659 C C . LEU A 1 89 ? 1.291 -10.178 -0.941 1.00 86.38 89 LEU A C 1
ATOM 661 O O . LEU A 1 89 ? 0.824 -9.093 -1.258 1.00 86.38 89 LEU A O 1
ATOM 665 N N . MET A 1 90 ? 2.388 -10.670 -1.487 1.00 84.12 90 MET A N 1
ATOM 666 C CA . MET A 1 90 ? 3.109 -10.008 -2.554 1.00 84.12 90 MET A CA 1
ATOM 667 C C . MET A 1 90 ? 3.261 -10.977 -3.712 1.00 84.12 90 MET A C 1
ATOM 669 O O . MET A 1 90 ? 3.735 -12.094 -3.514 1.00 84.12 90 MET A O 1
ATOM 673 N N . ALA A 1 91 ? 2.905 -10.541 -4.913 1.00 84.75 91 ALA A N 1
ATOM 674 C CA . ALA A 1 91 ? 3.130 -11.286 -6.138 1.00 84.75 91 ALA A CA 1
ATOM 675 C C . ALA A 1 91 ? 3.973 -10.455 -7.108 1.00 84.75 91 ALA A C 1
ATOM 677 O O . ALA A 1 91 ? 3.652 -9.304 -7.400 1.00 84.75 91 ALA A O 1
ATOM 678 N N . ILE A 1 92 ? 5.056 -11.046 -7.611 1.00 81.88 92 ILE A N 1
ATOM 679 C CA . ILE A 1 92 ? 5.887 -10.458 -8.663 1.00 81.88 92 ILE A CA 1
ATOM 680 C C . ILE A 1 92 ? 5.807 -11.357 -9.884 1.00 81.88 92 ILE A C 1
ATOM 682 O O . ILE A 1 92 ? 6.147 -12.545 -9.815 1.00 81.88 92 ILE A O 1
ATOM 686 N N . HIS A 1 93 ? 5.409 -10.774 -11.006 1.00 81.94 93 HIS A N 1
ATOM 687 C CA . HIS A 1 93 ? 5.331 -11.465 -12.280 1.00 81.94 93 HIS A CA 1
ATOM 688 C C . HIS A 1 93 ? 6.233 -10.795 -13.315 1.00 81.94 93 HIS A C 1
ATOM 690 O O . HIS A 1 93 ? 6.207 -9.579 -13.489 1.00 81.94 93 HIS A O 1
ATOM 696 N N . ALA A 1 94 ? 7.014 -11.605 -14.024 1.00 80.12 94 ALA A N 1
ATOM 697 C CA . ALA A 1 94 ? 7.699 -11.218 -15.249 1.00 80.12 94 ALA A CA 1
ATOM 698 C C . ALA A 1 94 ? 7.583 -12.367 -16.256 1.00 80.12 94 ALA A C 1
ATOM 700 O O . ALA A 1 94 ? 7.731 -13.518 -15.846 1.00 80.12 94 ALA A O 1
ATOM 701 N N . PRO A 1 95 ? 7.392 -12.101 -17.561 1.00 76.38 95 PRO A N 1
ATOM 702 C CA . PRO A 1 95 ? 7.150 -13.153 -18.554 1.00 76.38 95 PRO A CA 1
ATOM 703 C C . PRO A 1 95 ? 8.240 -14.230 -18.621 1.00 76.38 95 PRO A C 1
ATOM 705 O O . PRO A 1 95 ? 7.984 -15.361 -19.022 1.00 76.38 95 PRO A O 1
ATOM 708 N N . SER A 1 96 ? 9.473 -13.879 -18.247 1.00 73.19 96 SER A N 1
ATOM 709 C CA . SER A 1 96 ? 10.638 -14.761 -18.315 1.00 73.19 96 SER A CA 1
ATOM 710 C C . SER A 1 96 ? 10.902 -15.576 -17.044 1.00 73.19 96 SER A C 1
ATOM 712 O O . SER A 1 96 ? 11.872 -16.332 -17.017 1.00 73.19 96 SER A O 1
ATOM 714 N N . GLU A 1 97 ? 10.120 -15.396 -15.978 1.00 71.62 97 GLU A N 1
ATOM 715 C CA . GLU A 1 97 ? 10.351 -16.031 -14.676 1.00 71.62 97 GLU A CA 1
ATOM 716 C C . GLU A 1 97 ? 9.037 -16.593 -14.098 1.00 71.62 97 GLU A C 1
ATOM 718 O O . GLU A 1 97 ? 7.960 -16.061 -14.369 1.00 71.62 97 GLU A O 1
ATOM 723 N N . PRO A 1 98 ? 9.092 -17.658 -13.279 1.00 77.25 98 PRO A N 1
ATOM 724 C CA . PRO A 1 98 ? 7.919 -18.129 -12.552 1.00 77.25 98 PRO A CA 1
ATOM 725 C C . PRO A 1 98 ? 7.336 -17.034 -11.655 1.00 77.25 98 PRO A C 1
ATOM 727 O O . PRO A 1 98 ? 8.080 -16.230 -11.085 1.00 77.25 98 PRO A O 1
ATOM 730 N N . LEU A 1 99 ? 6.011 -17.049 -11.484 1.00 78.25 99 LEU A N 1
ATOM 731 C CA . LEU A 1 99 ? 5.327 -16.194 -10.519 1.00 78.25 99 LEU A CA 1
ATOM 732 C C . LEU A 1 99 ? 5.929 -16.417 -9.127 1.00 78.25 99 LEU A C 1
ATOM 734 O O . LEU A 1 99 ? 5.946 -17.542 -8.622 1.00 78.25 99 LEU A O 1
ATOM 738 N N . LYS A 1 100 ? 6.419 -15.344 -8.509 1.00 77.75 100 LYS A N 1
ATOM 739 C CA . LYS A 1 100 ? 6.915 -15.382 -7.134 1.00 77.75 100 LYS A CA 1
ATOM 740 C C . LYS A 1 100 ? 5.859 -14.800 -6.223 1.00 77.75 100 LYS A C 1
ATOM 742 O O . LYS A 1 100 ? 5.480 -13.647 -6.404 1.00 77.75 100 LYS A O 1
ATOM 747 N N . ILE A 1 101 ? 5.422 -15.595 -5.253 1.00 81.31 101 ILE A N 1
ATOM 748 C CA . ILE A 1 101 ? 4.478 -15.171 -4.225 1.00 81.31 101 ILE A CA 1
ATOM 749 C C . ILE A 1 101 ? 5.187 -15.219 -2.876 1.00 81.31 101 ILE A C 1
ATOM 751 O O . ILE A 1 101 ? 5.837 -16.210 -2.539 1.00 81.31 101 ILE A O 1
ATOM 755 N N . SER A 1 102 ? 5.066 -14.150 -2.103 1.00 80.31 102 SER A N 1
ATOM 756 C CA . SER A 1 102 ? 5.524 -14.079 -0.720 1.00 80.31 102 SER A CA 1
ATOM 757 C C . SER A 1 102 ? 4.339 -13.748 0.171 1.00 80.31 102 SER A C 1
ATOM 759 O O . SER A 1 102 ? 3.559 -12.850 -0.130 1.00 80.31 102 SER A O 1
ATOM 761 N N . ARG A 1 103 ? 4.196 -14.501 1.260 1.00 83.56 103 ARG A N 1
ATOM 762 C CA . ARG A 1 103 ? 3.166 -14.288 2.274 1.00 83.56 103 ARG A CA 1
ATOM 763 C C . ARG A 1 103 ? 3.849 -14.000 3.596 1.00 83.56 103 ARG A C 1
ATOM 765 O O . ARG A 1 103 ? 4.734 -14.755 3.996 1.00 83.56 103 ARG A O 1
ATOM 77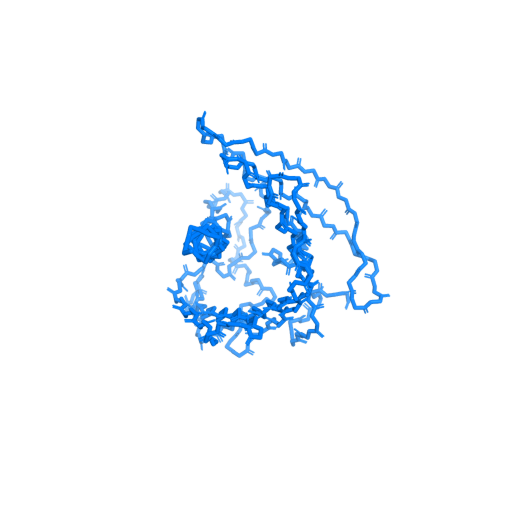2 N N . HIS A 1 104 ? 3.411 -12.955 4.277 1.00 80.94 104 HIS A N 1
ATOM 773 C CA . HIS A 1 104 ? 3.897 -12.611 5.603 1.00 80.94 104 HIS A CA 1
ATOM 774 C C . HIS A 1 104 ? 2.722 -12.328 6.539 1.00 80.94 104 HIS A C 1
ATOM 776 O O . HIS A 1 104 ? 1.682 -11.836 6.104 1.00 80.94 104 HIS A O 1
ATOM 782 N N . VAL A 1 105 ? 2.881 -12.683 7.812 1.00 80.88 105 VAL A N 1
ATOM 783 C CA . VAL A 1 105 ? 1.877 -12.475 8.859 1.00 80.88 105 VAL A CA 1
ATOM 784 C C . VAL A 1 105 ? 2.553 -11.753 10.011 1.00 80.88 105 VAL A C 1
ATOM 786 O O . VAL A 1 105 ? 3.597 -12.208 10.478 1.00 80.88 105 VAL A O 1
ATOM 789 N N . ALA A 1 106 ? 1.961 -10.652 10.459 1.00 79.50 106 ALA A N 1
ATOM 790 C CA . ALA A 1 106 ? 2.474 -9.861 11.567 1.00 79.50 106 ALA A CA 1
ATOM 791 C C . ALA A 1 106 ? 1.340 -9.377 12.469 1.00 79.50 106 ALA A C 1
ATOM 793 O O . ALA A 1 106 ? 0.216 -9.158 12.022 1.00 79.50 106 ALA A O 1
ATOM 794 N N . TRP A 1 107 ? 1.661 -9.170 13.743 1.00 80.06 107 TRP A N 1
ATOM 795 C CA . TRP A 1 107 ? 0.792 -8.459 14.672 1.00 80.06 107 TRP A CA 1
ATOM 796 C C . TRP A 1 107 ? 1.159 -6.980 14.670 1.00 80.06 107 TRP A C 1
ATOM 798 O O . TRP A 1 107 ? 2.307 -6.632 14.939 1.00 80.06 107 TRP A O 1
ATOM 808 N N . MET A 1 108 ? 0.183 -6.124 14.385 1.00 77.50 108 MET A N 1
ATOM 809 C CA . MET A 1 108 ? 0.338 -4.674 14.305 1.00 77.50 108 MET A CA 1
ATOM 810 C C . MET A 1 108 ? -0.441 -3.980 15.420 1.00 77.50 108 MET A C 1
ATOM 812 O O . MET A 1 108 ? -1.487 -4.469 15.853 1.00 77.50 108 MET A O 1
ATOM 816 N N . THR A 1 109 ? 0.044 -2.819 15.858 1.00 81.69 109 THR A N 1
ATOM 817 C CA . THR A 1 109 ? -0.706 -1.933 16.754 1.00 81.69 109 THR A CA 1
ATOM 818 C C . THR A 1 109 ? -1.938 -1.411 16.022 1.00 81.69 109 THR A C 1
ATOM 820 O O . THR A 1 109 ? -1.833 -0.793 14.970 1.00 81.69 109 THR A O 1
ATOM 823 N N . ALA A 1 110 ? -3.113 -1.690 16.576 1.00 82.69 110 ALA A N 1
ATOM 824 C CA . ALA A 1 110 ? -4.416 -1.431 15.975 1.00 82.69 110 ALA A CA 1
ATOM 825 C C . ALA A 1 110 ? -5.075 -0.145 16.488 1.00 82.69 110 ALA A C 1
ATOM 827 O O . ALA A 1 110 ? -6.230 0.124 16.177 1.00 82.69 110 ALA A O 1
ATOM 828 N N . THR A 1 111 ? -4.376 0.636 17.305 1.00 79.00 111 THR A N 1
ATOM 829 C CA . THR A 1 111 ? -4.867 1.895 17.870 1.00 79.00 111 THR A CA 1
ATOM 830 C C . THR A 1 111 ? -4.368 3.080 17.063 1.00 79.00 111 THR A C 1
ATOM 832 O O . THR A 1 111 ? -3.255 3.054 16.537 1.00 79.00 111 THR A O 1
ATOM 835 N N . ARG A 1 112 ? -5.160 4.153 17.007 1.00 68.38 112 ARG A N 1
ATOM 836 C CA . ARG A 1 112 ? -4.682 5.449 16.526 1.00 68.38 112 ARG A CA 1
ATOM 837 C C . ARG A 1 112 ? -3.549 5.908 17.433 1.00 68.38 112 ARG A C 1
ATOM 839 O O . ARG A 1 112 ? -3.774 6.197 18.603 1.00 68.38 112 ARG A O 1
ATOM 846 N N . SER A 1 113 ? -2.347 5.978 16.884 1.00 57.50 113 SER A N 1
ATOM 847 C CA . SER A 1 113 ? -1.300 6.808 17.456 1.00 57.50 113 SER A CA 1
ATOM 848 C C . SER A 1 113 ? -1.265 8.106 16.673 1.00 57.50 113 SER A C 1
ATOM 850 O O . SER A 1 113 ? -1.435 8.093 15.451 1.00 57.50 113 SER A O 1
ATOM 852 N N . GLU A 1 114 ? -1.008 9.221 17.352 1.00 49.88 114 GLU A N 1
ATOM 853 C CA . GLU A 1 114 ? -0.418 10.364 16.666 1.00 49.88 114 GLU A CA 1
ATOM 854 C C . GLU A 1 114 ? 0.846 9.824 15.992 1.00 49.88 114 GLU A C 1
ATOM 856 O O . GLU A 1 114 ? 1.702 9.234 16.655 1.00 49.88 114 GLU A O 1
ATOM 861 N N . VAL A 1 115 ? 0.872 9.854 14.658 1.00 45.03 115 VAL A N 1
ATOM 862 C CA . VAL A 1 115 ? 1.997 9.342 13.880 1.00 45.03 115 VAL A CA 1
ATOM 863 C C . VAL A 1 115 ? 3.158 10.288 14.141 1.00 45.03 115 VAL A C 1
ATOM 865 O O . VAL A 1 115 ? 3.304 11.305 13.466 1.00 45.03 115 VAL A O 1
ATOM 868 N N . THR A 1 116 ? 3.967 9.988 15.151 1.00 38.09 116 THR A N 1
ATOM 869 C CA . THR A 1 116 ? 5.282 10.600 15.273 1.00 38.09 116 THR A CA 1
ATOM 870 C C . THR A 1 116 ? 6.072 10.138 14.049 1.00 38.09 116 THR A C 1
ATOM 872 O O . THR A 1 116 ? 6.136 8.930 13.798 1.00 38.09 116 THR A O 1
ATOM 875 N N . PRO A 1 117 ? 6.635 11.051 13.239 1.00 38.81 117 PRO A N 1
ATOM 876 C CA . PRO A 1 117 ? 7.571 10.675 12.194 1.00 38.81 117 PRO A CA 1
ATOM 877 C C . PRO A 1 117 ? 8.633 9.789 12.828 1.00 38.81 117 PRO A C 1
ATOM 879 O O . PRO A 1 117 ? 9.284 10.185 13.793 1.00 38.81 117 PRO A O 1
ATOM 882 N N . VAL A 1 118 ? 8.759 8.561 12.341 1.00 38.28 118 VAL A N 1
ATOM 883 C CA . VAL A 1 118 ? 9.794 7.676 12.837 1.00 38.28 118 VAL A CA 1
ATOM 884 C C . VAL A 1 118 ? 11.124 8.209 12.302 1.00 38.28 118 VAL A C 1
ATOM 886 O O . VAL A 1 118 ? 11.496 7.933 11.164 1.00 38.28 118 VAL A O 1
ATOM 889 N N . GLU A 1 119 ? 11.838 8.990 13.112 1.00 32.97 119 GLU A N 1
ATOM 890 C CA . GLU A 1 119 ? 13.264 9.266 12.916 1.00 32.97 119 GLU A CA 1
ATOM 891 C C . GLU A 1 119 ? 14.056 7.992 13.249 1.00 32.97 119 GLU A C 1
ATOM 893 O O . GLU A 1 119 ? 14.730 7.879 14.271 1.00 32.97 119 GLU A O 1
ATOM 898 N N . LEU A 1 120 ? 13.941 6.972 12.397 1.00 34.94 120 LEU A N 1
ATOM 899 C CA . LEU A 1 120 ? 14.844 5.826 12.434 1.00 34.94 120 LEU A CA 1
ATOM 900 C C . LEU A 1 120 ? 16.111 6.221 11.683 1.00 34.94 120 LEU A C 1
ATOM 902 O O . LEU A 1 120 ? 16.234 5.989 10.490 1.00 34.94 120 LEU A O 1
ATOM 906 N N . VAL A 1 121 ? 17.072 6.823 12.376 1.00 31.19 121 VAL A N 1
ATOM 907 C CA . VAL A 1 121 ? 18.440 6.910 11.856 1.00 31.19 121 VAL A CA 1
ATOM 908 C C . VAL A 1 121 ? 19.105 5.558 12.114 1.00 31.19 121 VAL A C 1
ATOM 910 O O . VAL A 1 121 ? 19.698 5.334 13.166 1.00 31.19 121 VAL A O 1
ATOM 913 N N . THR A 1 122 ? 18.983 4.613 11.181 1.00 37.47 122 THR A N 1
ATOM 914 C CA . THR A 1 122 ? 19.913 3.476 11.130 1.00 37.47 122 THR A CA 1
ATOM 915 C C . THR A 1 122 ? 21.154 3.899 10.350 1.00 37.47 122 THR A C 1
ATOM 917 O O . THR A 1 122 ? 21.038 4.450 9.261 1.00 37.47 122 THR A O 1
ATOM 920 N N . ASN A 1 123 ? 22.335 3.649 10.927 1.00 42.00 123 ASN A N 1
ATOM 921 C CA . ASN A 1 123 ? 23.645 4.204 10.538 1.00 42.00 123 ASN A CA 1
ATOM 922 C C . ASN A 1 123 ? 24.039 4.109 9.044 1.00 42.00 123 ASN A C 1
ATOM 924 O O . ASN A 1 123 ? 24.944 4.827 8.635 1.00 42.00 123 ASN A O 1
ATOM 928 N N . ASP A 1 124 ? 23.366 3.280 8.239 1.00 44.94 124 ASP A N 1
ATOM 929 C CA . ASP A 1 124 ? 23.690 3.026 6.825 1.00 44.94 124 ASP A CA 1
ATOM 930 C C . ASP A 1 124 ? 22.586 3.450 5.836 1.00 44.94 124 ASP A C 1
ATOM 932 O O . ASP A 1 124 ? 22.717 3.229 4.632 1.00 44.94 124 ASP A O 1
ATOM 936 N N . SER A 1 125 ? 21.491 4.034 6.322 1.00 54.06 125 SER A N 1
ATOM 937 C CA . SER A 1 125 ? 20.279 4.276 5.530 1.00 54.06 125 SER A CA 1
ATOM 938 C C . SER A 1 125 ? 19.728 5.671 5.790 1.00 54.06 125 SER A C 1
ATOM 940 O O . SER A 1 125 ? 19.466 6.030 6.939 1.00 54.06 125 SER A O 1
ATOM 942 N N . MET A 1 126 ? 19.558 6.466 4.731 1.00 52.09 126 MET A N 1
ATOM 943 C CA . MET A 1 126 ? 19.032 7.824 4.858 1.00 52.09 126 MET A CA 1
ATOM 944 C C . MET A 1 126 ? 17.511 7.771 4.963 1.00 52.09 126 MET A C 1
ATOM 946 O O . MET A 1 126 ? 16.840 7.359 4.016 1.00 52.09 126 MET A O 1
ATOM 950 N N . PHE A 1 127 ? 16.987 8.221 6.103 1.00 66.12 127 PHE A N 1
ATOM 951 C CA . PHE A 1 127 ? 15.559 8.390 6.326 1.00 66.12 127 PHE A CA 1
ATOM 952 C C . PHE A 1 127 ? 15.198 9.871 6.296 1.00 66.12 127 PHE A C 1
ATOM 954 O O . PHE A 1 127 ? 15.636 10.641 7.148 1.00 66.12 127 PHE A O 1
ATOM 961 N N . LEU A 1 128 ? 14.397 10.271 5.310 1.00 71.31 128 LEU A N 1
ATOM 962 C CA . LEU A 1 128 ? 13.800 11.604 5.252 1.00 71.31 128 LEU A CA 1
ATOM 963 C C . LEU A 1 128 ? 12.285 11.456 5.344 1.00 71.31 128 LEU A C 1
ATOM 965 O O . LEU A 1 128 ? 11.689 10.680 4.598 1.00 71.31 128 LEU A O 1
ATOM 969 N N . THR A 1 129 ? 11.667 12.228 6.236 1.00 76.50 129 THR A N 1
ATOM 970 C CA . THR A 1 129 ? 10.210 12.286 6.362 1.00 76.50 129 THR A CA 1
ATOM 971 C C . THR A 1 129 ? 9.723 13.703 6.107 1.00 76.50 129 THR A C 1
ATOM 973 O O . THR A 1 129 ? 10.258 14.651 6.676 1.00 76.50 129 THR A O 1
ATOM 976 N N . PHE A 1 130 ? 8.721 13.860 5.246 1.00 82.25 130 PHE A N 1
ATOM 977 C CA . PHE A 1 130 ? 8.120 15.162 4.961 1.00 82.25 130 PHE A CA 1
ATOM 978 C C . PHE A 1 130 ? 6.656 15.031 4.554 1.00 82.25 130 PHE A C 1
ATOM 980 O O . PHE A 1 130 ? 6.190 13.979 4.117 1.00 82.25 130 PHE A O 1
ATOM 987 N N . ASP A 1 131 ? 5.931 16.132 4.677 1.00 87.25 131 ASP A N 1
ATOM 988 C CA . ASP A 1 131 ? 4.526 16.200 4.313 1.00 87.25 131 ASP A CA 1
ATOM 989 C C . ASP A 1 131 ? 4.341 16.544 2.839 1.00 87.25 131 ASP A C 1
ATOM 991 O O . ASP A 1 131 ? 5.053 17.377 2.274 1.00 87.25 131 ASP A O 1
ATOM 995 N N . SER A 1 132 ? 3.369 15.898 2.201 1.00 91.94 132 SER A N 1
ATOM 996 C CA . SER A 1 132 ? 3.070 16.109 0.789 1.00 91.94 132 SER A CA 1
ATOM 997 C C . SER A 1 132 ? 1.610 15.789 0.464 1.00 91.94 132 SER A C 1
ATOM 999 O O . SER A 1 132 ? 0.777 15.547 1.340 1.00 91.94 132 SER A O 1
ATOM 1001 N N . THR A 1 133 ? 1.292 15.780 -0.827 1.00 93.44 133 THR A N 1
ATOM 1002 C CA . THR A 1 133 ? 0.025 15.276 -1.355 1.00 93.44 133 THR A CA 1
ATOM 1003 C C . THR A 1 133 ? 0.302 14.263 -2.459 1.00 93.44 133 THR A C 1
ATOM 1005 O O . THR A 1 133 ? 1.316 14.349 -3.150 1.00 93.44 133 THR A O 1
ATOM 1008 N N . THR A 1 134 ? -0.586 13.288 -2.629 1.00 92.44 134 THR A N 1
ATOM 1009 C CA . THR A 1 134 ? -0.522 12.346 -3.755 1.00 92.44 134 THR A CA 1
ATOM 1010 C C . THR A 1 134 ? -1.910 12.097 -4.324 1.00 92.44 134 THR A C 1
ATOM 1012 O O . THR A 1 134 ? -2.903 12.147 -3.596 1.00 92.44 134 THR A O 1
ATOM 1015 N N . THR A 1 135 ? -1.979 11.835 -5.629 1.00 93.12 135 THR A N 1
ATOM 1016 C CA . THR A 1 135 ? -3.217 11.462 -6.314 1.00 93.12 135 THR A CA 1
ATOM 1017 C C . THR A 1 135 ? -3.300 9.948 -6.455 1.00 93.12 135 THR A C 1
ATOM 1019 O O . THR A 1 135 ? -2.553 9.332 -7.220 1.00 93.12 135 THR A O 1
ATOM 1022 N N . VAL A 1 136 ? -4.251 9.348 -5.746 1.00 89.81 136 VAL A N 1
ATOM 1023 C CA . VAL A 1 136 ? -4.505 7.904 -5.732 1.00 89.81 136 VAL A CA 1
ATOM 1024 C C . VAL A 1 136 ? -5.984 7.676 -6.013 1.00 89.81 136 VAL A C 1
ATOM 1026 O O . VAL A 1 136 ? -6.835 8.380 -5.480 1.00 89.81 136 VAL A O 1
ATOM 1029 N N . MET A 1 137 ? -6.292 6.732 -6.911 1.00 90.94 137 MET A N 1
ATOM 1030 C CA . MET A 1 137 ? -7.666 6.418 -7.339 1.00 90.94 137 MET A CA 1
ATOM 1031 C C . MET A 1 137 ? -8.499 7.672 -7.703 1.00 90.94 137 MET A C 1
ATOM 1033 O O . MET A 1 137 ? -9.673 7.788 -7.362 1.00 90.94 137 MET A O 1
ATOM 1037 N N . GLY A 1 138 ? -7.872 8.645 -8.377 1.00 90.44 138 GLY A N 1
ATOM 1038 C CA . GLY A 1 138 ? -8.519 9.885 -8.824 1.00 90.44 138 GLY A CA 1
ATOM 1039 C C . GLY A 1 138 ? -8.724 10.959 -7.747 1.00 90.44 138 GLY A C 1
ATOM 1040 O O . GLY A 1 138 ? -9.287 12.005 -8.058 1.00 90.44 138 GLY A O 1
ATOM 1041 N N . ARG A 1 139 ? -8.266 10.747 -6.506 1.00 91.12 139 ARG A N 1
ATOM 1042 C CA . ARG A 1 139 ? -8.378 11.722 -5.410 1.00 91.12 139 ARG A CA 1
ATOM 1043 C C . ARG A 1 139 ? -7.006 12.172 -4.931 1.00 91.12 139 ARG A C 1
ATOM 1045 O O . ARG A 1 139 ? -6.115 11.350 -4.735 1.00 91.12 139 ARG A O 1
ATOM 1052 N N . THR A 1 140 ? -6.845 13.475 -4.725 1.00 93.38 140 THR A N 1
ATOM 1053 C CA . THR A 1 140 ? -5.636 14.047 -4.123 1.00 93.38 140 THR A CA 1
ATOM 1054 C C . THR A 1 140 ? -5.801 14.098 -2.613 1.00 93.38 140 THR A C 1
ATOM 1056 O O . THR A 1 140 ? -6.721 14.742 -2.113 1.00 93.38 140 THR A O 1
ATOM 1059 N N . ILE A 1 141 ? -4.919 13.408 -1.893 1.00 91.62 141 ILE A N 1
ATOM 1060 C CA . ILE A 1 141 ? -4.971 13.269 -0.435 1.00 91.62 141 ILE A CA 1
ATOM 1061 C C . ILE A 1 141 ? -3.663 13.734 0.216 1.00 91.62 141 ILE A C 1
ATOM 1063 O O . ILE A 1 141 ? -2.595 13.565 -0.381 1.00 91.62 141 ILE A O 1
ATOM 1067 N N . PRO A 1 142 ? -3.726 14.308 1.432 1.00 90.19 142 PRO A N 1
ATOM 1068 C CA . PRO A 1 142 ? -2.540 14.622 2.215 1.00 90.19 142 PRO A CA 1
ATOM 1069 C C . PRO A 1 142 ? -1.874 13.337 2.712 1.00 90.19 142 PRO A C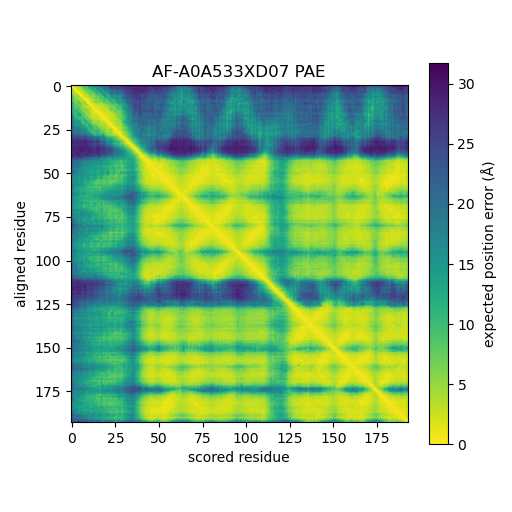 1
ATOM 1071 O O . PRO A 1 142 ? -2.545 12.395 3.144 1.00 90.19 142 PRO A O 1
ATOM 1074 N N . VAL A 1 143 ? -0.547 13.309 2.660 1.00 88.31 143 VAL A N 1
ATOM 1075 C CA . VAL A 1 143 ? 0.264 12.150 3.038 1.00 88.31 143 VAL A CA 1
ATOM 1076 C C . VAL A 1 143 ? 1.547 12.578 3.730 1.00 88.31 143 VAL A C 1
ATOM 1078 O O . VAL A 1 143 ? 2.082 13.655 3.471 1.00 88.31 143 VAL A O 1
ATOM 1081 N N . THR A 1 144 ? 2.061 11.694 4.572 1.00 84.56 144 THR A N 1
ATOM 1082 C CA . THR A 1 144 ? 3.433 11.749 5.065 1.00 84.56 144 THR A CA 1
ATOM 1083 C C . THR A 1 144 ? 4.274 10.818 4.201 1.00 84.56 144 THR A C 1
ATOM 1085 O O . THR A 1 144 ? 3.921 9.655 3.986 1.00 84.56 144 THR A O 1
ATOM 1088 N N . VAL A 1 145 ? 5.349 11.357 3.638 1.00 84.69 145 VAL A N 1
ATOM 1089 C CA . VAL A 1 145 ? 6.263 10.649 2.748 1.00 84.69 145 VAL A CA 1
ATOM 1090 C C . VAL A 1 145 ? 7.463 10.190 3.553 1.00 84.69 145 VAL A C 1
ATOM 1092 O O . VAL A 1 145 ? 8.150 11.018 4.141 1.00 84.69 145 VAL A O 1
ATOM 1095 N N . TYR A 1 146 ? 7.720 8.887 3.540 1.00 79.50 146 TYR A N 1
ATOM 1096 C CA . TYR A 1 146 ? 8.920 8.280 4.102 1.00 79.50 146 TYR A CA 1
ATOM 1097 C C . TYR A 1 146 ? 9.844 7.896 2.957 1.00 79.50 146 TYR A C 1
ATOM 1099 O O . TYR A 1 146 ? 9.495 7.062 2.119 1.00 79.50 146 TYR A O 1
ATOM 1107 N N . TYR A 1 147 ? 11.011 8.513 2.917 1.00 79.25 147 TYR A N 1
ATOM 1108 C CA . TYR A 1 147 ? 12.085 8.190 1.996 1.00 79.25 147 TYR A CA 1
ATOM 1109 C C . TYR A 1 147 ? 13.119 7.352 2.740 1.00 79.25 147 TYR A C 1
ATOM 1111 O O . TYR A 1 147 ? 13.597 7.779 3.785 1.00 79.25 147 TYR A O 1
ATOM 1119 N N . CYS A 1 148 ? 13.447 6.180 2.210 1.00 73.50 148 CYS A N 1
ATOM 1120 C CA . CYS A 1 148 ? 14.460 5.276 2.734 1.00 73.50 148 CYS A CA 1
ATOM 1121 C C . CYS A 1 148 ? 15.415 4.915 1.600 1.00 73.50 148 CYS A C 1
ATOM 1123 O O . CYS A 1 148 ? 14.983 4.359 0.591 1.00 73.50 148 CYS A O 1
ATOM 1125 N N . ASP A 1 149 ? 16.695 5.226 1.755 1.00 73.06 149 ASP A N 1
ATOM 1126 C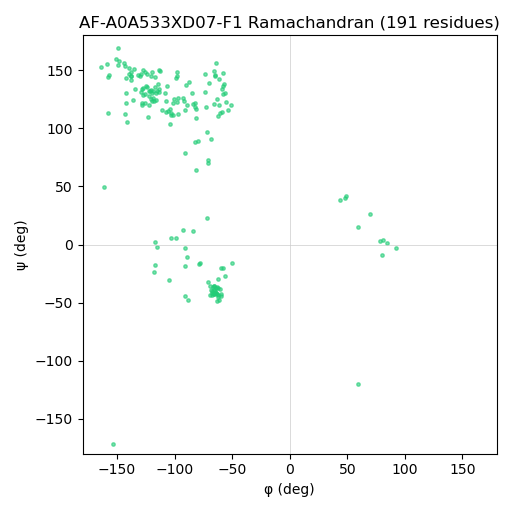 CA . ASP A 1 149 ? 17.743 4.765 0.845 1.00 73.06 149 ASP A CA 1
ATOM 1127 C C . ASP A 1 149 ? 18.636 3.758 1.566 1.00 73.06 149 ASP A C 1
ATOM 1129 O O . ASP A 1 149 ? 19.278 4.110 2.554 1.00 73.06 149 ASP A O 1
ATOM 1133 N N . ASP A 1 150 ? 18.647 2.510 1.095 1.00 66.81 150 ASP A N 1
ATOM 1134 C CA . ASP A 1 150 ? 19.504 1.436 1.603 1.00 66.81 150 ASP A CA 1
ATOM 1135 C C . ASP A 1 150 ? 20.344 0.868 0.456 1.00 66.81 150 ASP A C 1
ATOM 1137 O O . ASP A 1 150 ? 19.836 0.193 -0.447 1.00 66.81 150 ASP A O 1
ATOM 1141 N N . LYS A 1 151 ? 21.653 1.147 0.496 1.00 65.75 151 LYS A N 1
ATOM 1142 C CA . LYS A 1 151 ? 22.674 0.556 -0.390 1.00 65.75 151 LYS A CA 1
ATOM 1143 C C . LYS A 1 151 ? 22.304 0.606 -1.881 1.00 65.75 151 LYS A C 1
ATOM 1145 O O . LYS A 1 151 ? 22.534 -0.367 -2.601 1.00 65.75 151 LYS A O 1
ATOM 1150 N N . GLY A 1 152 ? 21.746 1.734 -2.335 1.00 63.97 152 GLY A N 1
ATOM 1151 C CA . GLY A 1 152 ? 21.393 1.964 -3.742 1.00 63.97 152 GLY A CA 1
ATOM 1152 C C . GLY A 1 152 ? 19.955 1.580 -4.120 1.00 63.97 152 GLY A C 1
ATOM 1153 O O . GLY A 1 152 ? 19.493 1.813 -5.242 1.00 63.97 152 GLY A O 1
ATOM 1154 N N . THR A 1 153 ? 19.195 1.025 -3.174 1.00 66.94 153 THR A N 1
ATOM 1155 C CA . THR A 1 153 ? 17.751 0.856 -3.328 1.00 66.94 153 THR A CA 1
ATOM 1156 C C . THR A 1 153 ? 17.018 1.940 -2.559 1.00 66.94 153 THR A C 1
ATOM 1158 O O . THR A 1 153 ? 16.961 1.929 -1.331 1.00 66.94 153 THR A O 1
ATOM 1161 N N . THR A 1 154 ? 16.385 2.839 -3.305 1.00 77.50 154 THR A N 1
ATOM 1162 C CA . THR A 1 154 ? 15.531 3.874 -2.740 1.00 77.50 154 THR A CA 1
ATOM 1163 C C . THR A 1 154 ? 14.085 3.391 -2.696 1.00 77.50 154 THR A C 1
ATOM 1165 O O . THR A 1 154 ? 13.498 3.011 -3.711 1.00 77.50 154 THR A O 1
ATOM 1168 N N . THR A 1 155 ? 13.478 3.450 -1.520 1.00 77.81 155 THR A N 1
ATOM 1169 C CA . THR A 1 155 ? 12.053 3.223 -1.293 1.00 77.81 155 THR A CA 1
ATOM 1170 C C . THR A 1 155 ? 11.403 4.519 -0.834 1.00 77.81 155 THR A C 1
ATOM 1172 O O . THR A 1 155 ? 11.869 5.158 0.103 1.00 77.81 155 THR A O 1
ATOM 1175 N N . ILE A 1 156 ? 10.287 4.879 -1.458 1.00 85.25 156 ILE A N 1
ATOM 1176 C CA . ILE A 1 156 ? 9.459 6.015 -1.060 1.00 85.25 156 ILE A CA 1
ATOM 1177 C C . ILE A 1 156 ? 8.063 5.501 -0.729 1.00 85.25 156 ILE A C 1
ATOM 1179 O O . ILE A 1 156 ? 7.423 4.845 -1.551 1.00 85.25 156 ILE A O 1
ATOM 1183 N N . VAL A 1 157 ? 7.579 5.802 0.467 1.00 85.06 157 VAL A N 1
ATOM 1184 C CA . VAL A 1 157 ? 6.286 5.342 0.976 1.00 85.06 157 VAL A CA 1
ATOM 1185 C C . VAL A 1 157 ? 5.423 6.558 1.249 1.00 85.06 157 VAL A C 1
ATOM 1187 O O . VAL A 1 157 ? 5.820 7.444 1.997 1.00 85.06 157 VAL A O 1
ATOM 1190 N N . PHE A 1 158 ? 4.231 6.591 0.673 1.00 89.31 158 PHE A N 1
ATOM 1191 C CA . PHE A 1 158 ? 3.253 7.647 0.895 1.00 89.31 158 PHE A CA 1
ATOM 1192 C C . PHE A 1 158 ? 2.193 7.094 1.840 1.00 89.31 158 PHE A C 1
ATOM 1194 O O . PHE A 1 158 ? 1.447 6.192 1.455 1.00 89.31 158 PHE A O 1
ATOM 1201 N N . VAL A 1 159 ? 2.138 7.600 3.069 1.00 86.12 159 VAL A N 1
ATOM 1202 C CA . VAL A 1 159 ? 1.223 7.132 4.118 1.00 86.12 159 VAL A CA 1
ATOM 1203 C C . VAL A 1 159 ? 0.148 8.176 4.361 1.00 86.12 159 VAL A C 1
ATOM 1205 O O . VAL A 1 159 ? 0.446 9.353 4.565 1.00 86.12 159 VAL A O 1
ATOM 1208 N N . LYS A 1 160 ? -1.115 7.753 4.365 1.00 85.75 160 LYS A N 1
ATOM 1209 C CA . LYS A 1 160 ? -2.225 8.637 4.710 1.00 85.75 160 LYS A CA 1
ATOM 1210 C C . LYS A 1 160 ? -2.217 8.920 6.214 1.00 85.75 160 LYS A C 1
ATOM 1212 O O . LYS A 1 160 ? -2.368 7.998 7.010 1.00 85.75 160 LYS A O 1
ATOM 1217 N N . ARG A 1 161 ? -2.053 10.190 6.595 1.00 75.94 161 ARG A N 1
ATOM 1218 C CA . ARG A 1 161 ? -1.735 10.612 7.973 1.00 75.94 161 ARG A CA 1
ATOM 1219 C C . ARG A 1 161 ? -2.775 10.195 9.019 1.00 75.94 161 ARG A C 1
ATOM 1221 O O . ARG A 1 161 ? -2.412 9.728 10.088 1.00 75.94 161 ARG A O 1
ATOM 1228 N N . ASP A 1 162 ? -4.054 10.366 8.718 1.00 77.44 162 ASP A N 1
ATOM 1229 C CA . ASP A 1 162 ? -5.187 10.104 9.618 1.00 77.44 162 ASP A CA 1
ATOM 1230 C C . ASP A 1 162 ? -5.553 8.615 9.740 1.00 77.44 162 ASP A C 1
ATOM 1232 O O . ASP A 1 162 ? -6.250 8.214 10.677 1.00 77.44 162 ASP A O 1
ATOM 1236 N N . ILE A 1 163 ? -5.080 7.795 8.800 1.00 82.25 163 ILE A N 1
ATOM 1237 C CA . ILE A 1 163 ? -5.325 6.348 8.768 1.00 82.25 163 ILE A CA 1
ATOM 1238 C C . ILE A 1 163 ? -4.085 5.561 9.205 1.00 82.25 163 ILE A C 1
ATOM 1240 O O . ILE A 1 163 ? -4.216 4.478 9.772 1.00 82.25 163 ILE A O 1
ATOM 1244 N N . GLY A 1 164 ? -2.890 6.094 8.953 1.00 76.88 164 GLY A N 1
ATOM 1245 C CA . GLY A 1 164 ? -1.626 5.420 9.221 1.00 76.88 164 GLY A CA 1
ATOM 1246 C C . GLY A 1 164 ? -1.374 4.232 8.294 1.00 76.88 164 GLY A C 1
ATOM 1247 O O . GLY A 1 164 ? -0.678 3.313 8.688 1.00 76.88 164 GLY A O 1
ATOM 1248 N N . LEU A 1 165 ? -1.945 4.211 7.084 1.00 83.00 165 LEU A N 1
ATOM 1249 C CA . LEU A 1 165 ? -1.687 3.165 6.087 1.00 83.00 165 LEU A CA 1
ATOM 1250 C C . LEU A 1 165 ? -1.093 3.739 4.797 1.00 83.00 165 LEU A C 1
ATOM 1252 O O . LEU A 1 165 ? -1.406 4.877 4.425 1.00 83.00 165 LEU A O 1
ATOM 1256 N N . PRO A 1 166 ? -0.242 2.966 4.099 1.00 87.62 166 PRO A N 1
ATOM 1257 C CA . PRO A 1 166 ? 0.304 3.373 2.817 1.00 87.62 166 PRO A CA 1
ATOM 1258 C C . PRO A 1 166 ? -0.798 3.481 1.758 1.00 87.62 166 PRO A C 1
ATOM 1260 O O . PRO A 1 166 ? -1.744 2.706 1.729 1.00 87.62 166 PRO A O 1
ATOM 1263 N N . VAL A 1 167 ? -0.658 4.445 0.856 1.00 90.88 167 VAL A N 1
ATOM 1264 C CA . VAL A 1 167 ? -1.518 4.619 -0.330 1.00 90.88 167 VAL A CA 1
ATOM 1265 C C . VAL A 1 167 ? -0.725 4.463 -1.628 1.00 90.88 167 VAL A C 1
ATOM 1267 O O . VAL A 1 167 ? -1.291 4.228 -2.697 1.00 90.88 167 VAL A O 1
ATOM 1270 N N . GLN A 1 168 ? 0.602 4.560 -1.534 1.00 91.06 168 GLN A N 1
ATOM 1271 C CA . GLN A 1 168 ? 1.524 4.354 -2.638 1.00 91.06 168 GLN A CA 1
ATOM 1272 C C . GLN A 1 168 ? 2.914 3.976 -2.117 1.00 91.06 168 GLN A C 1
ATOM 1274 O O . GLN A 1 168 ? 3.383 4.497 -1.106 1.00 91.06 168 GLN A O 1
ATOM 1279 N N . PHE A 1 169 ? 3.589 3.129 -2.884 1.00 86.50 169 PHE A N 1
ATOM 1280 C CA . PHE A 1 169 ? 5.000 2.800 -2.757 1.00 86.50 169 PHE A CA 1
ATOM 1281 C C . PHE A 1 169 ? 5.714 3.152 -4.057 1.00 86.50 169 PHE A C 1
ATOM 1283 O O . PHE A 1 169 ? 5.157 2.989 -5.145 1.00 86.50 169 PHE A O 1
ATOM 1290 N N . VAL A 1 170 ? 6.956 3.598 -3.967 1.00 86.62 170 VAL A N 1
ATOM 1291 C CA . VAL A 1 170 ? 7.856 3.736 -5.108 1.00 86.62 170 VAL A CA 1
ATOM 1292 C C . VAL A 1 170 ? 9.145 3.026 -4.757 1.00 86.62 170 VAL A C 1
ATOM 1294 O O . VAL A 1 170 ? 9.791 3.369 -3.775 1.00 86.62 170 VAL A O 1
ATOM 1297 N N . PHE A 1 171 ? 9.519 2.050 -5.572 1.00 78.50 171 PHE A N 1
ATOM 1298 C CA . PHE A 1 171 ? 10.802 1.372 -5.465 1.00 78.50 171 PHE A CA 1
ATOM 1299 C C . PHE A 1 171 ? 11.662 1.833 -6.632 1.00 78.50 171 PHE A C 1
ATOM 1301 O O . PHE A 1 171 ? 11.319 1.556 -7.783 1.00 78.50 171 PHE A O 1
ATOM 1308 N N . ALA A 1 172 ? 12.742 2.551 -6.352 1.00 76.75 172 ALA A N 1
ATOM 1309 C CA . ALA A 1 172 ? 13.736 2.971 -7.325 1.00 76.75 172 ALA A CA 1
ATOM 1310 C C . ALA A 1 172 ? 15.019 2.155 -7.122 1.00 76.75 172 ALA A C 1
ATOM 1312 O O . ALA A 1 172 ? 15.583 2.097 -6.032 1.00 76.75 172 ALA A O 1
ATOM 1313 N N . LEU A 1 173 ? 15.451 1.484 -8.187 1.00 68.81 173 LEU A N 1
ATOM 1314 C CA . LEU A 1 173 ? 16.611 0.598 -8.189 1.00 68.81 173 LEU A CA 1
ATOM 1315 C C . LEU A 1 173 ? 17.772 1.318 -8.870 1.00 68.81 173 LEU A C 1
ATOM 1317 O O . LEU A 1 173 ? 17.752 1.407 -10.098 1.00 68.81 173 LEU A O 1
ATOM 1321 N N . ASP A 1 174 ? 18.752 1.818 -8.111 1.00 64.06 174 ASP A N 1
ATOM 1322 C CA . ASP A 1 174 ? 20.049 2.319 -8.604 1.00 64.06 174 ASP A CA 1
ATOM 1323 C C . ASP A 1 174 ? 19.979 3.210 -9.870 1.00 64.06 174 ASP A C 1
ATOM 1325 O O . ASP A 1 174 ? 20.805 3.093 -10.776 1.00 64.06 174 ASP A O 1
ATOM 1329 N N . ASN A 1 175 ? 18.968 4.081 -9.992 1.00 58.53 175 ASN A N 1
ATOM 1330 C CA . ASN A 1 175 ? 18.710 4.918 -11.185 1.00 58.53 175 ASN A CA 1
ATOM 1331 C C . ASN A 1 175 ? 18.462 4.150 -12.504 1.00 58.53 175 ASN A C 1
ATOM 1333 O O . ASN A 1 175 ? 18.502 4.725 -13.590 1.00 58.53 175 ASN A O 1
ATOM 1337 N N . VAL A 1 176 ? 18.194 2.849 -12.425 1.00 65.00 176 VAL A N 1
ATOM 1338 C CA . VAL A 1 176 ? 17.980 1.958 -13.570 1.00 65.00 176 VAL A CA 1
ATOM 1339 C C . VAL A 1 176 ? 16.503 1.881 -13.950 1.00 65.00 176 VAL A C 1
ATOM 1341 O O . VAL A 1 176 ? 16.152 1.884 -15.128 1.00 65.00 176 VAL A O 1
ATOM 1344 N N . THR A 1 177 ? 15.633 1.752 -12.954 1.00 71.44 177 THR A N 1
ATOM 1345 C CA . THR A 1 177 ? 14.182 1.665 -13.130 1.00 71.44 177 THR A CA 1
ATOM 1346 C C . THR A 1 177 ? 13.499 2.047 -11.826 1.00 71.44 177 THR A C 1
ATOM 1348 O O . THR A 1 177 ? 14.075 1.887 -10.745 1.00 71.44 177 THR A O 1
ATOM 1351 N N . SER A 1 178 ? 12.256 2.501 -11.915 1.00 79.81 178 SER A N 1
ATOM 1352 C CA 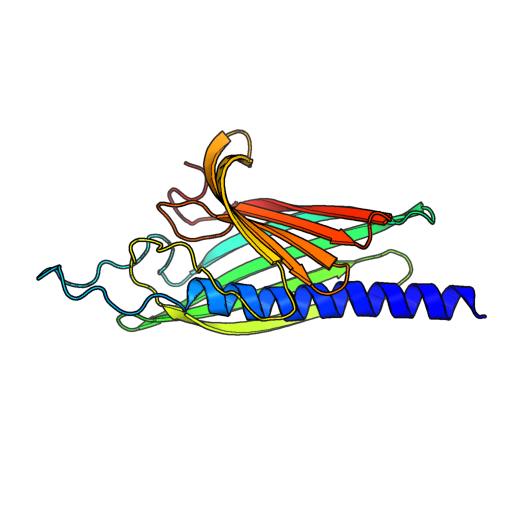. SER A 1 178 ? 11.391 2.649 -10.756 1.00 79.81 178 SER A CA 1
ATOM 1353 C C . SER A 1 178 ? 10.045 1.988 -11.008 1.00 79.81 178 SER A C 1
ATOM 1355 O O . SER A 1 178 ? 9.553 1.937 -12.134 1.00 79.81 178 SER A O 1
ATOM 1357 N N . ILE A 1 179 ? 9.451 1.444 -9.950 1.00 83.31 179 ILE A N 1
ATOM 1358 C CA . ILE A 1 179 ? 8.083 0.938 -9.975 1.00 83.31 179 ILE A CA 1
ATOM 1359 C C . ILE A 1 179 ? 7.269 1.669 -8.918 1.00 83.31 179 ILE A C 1
ATOM 1361 O O . ILE A 1 179 ? 7.578 1.622 -7.729 1.00 83.31 179 ILE A O 1
ATOM 1365 N N . ALA A 1 180 ? 6.220 2.350 -9.373 1.00 88.94 180 ALA A N 1
ATOM 1366 C CA . ALA A 1 180 ? 5.203 2.912 -8.503 1.00 88.94 180 ALA A CA 1
ATOM 1367 C C . ALA A 1 180 ? 4.094 1.873 -8.316 1.00 88.94 180 ALA A C 1
ATOM 1369 O O . ALA A 1 180 ? 3.411 1.509 -9.273 1.00 88.94 180 ALA A O 1
ATOM 1370 N N . VAL A 1 181 ? 3.922 1.405 -7.085 1.00 90.00 181 VAL A N 1
ATOM 1371 C CA . VAL A 1 181 ? 2.861 0.482 -6.683 1.00 90.00 181 VAL A CA 1
ATOM 1372 C C . VAL A 1 181 ? 1.814 1.304 -5.951 1.00 90.00 181 VAL A C 1
ATOM 1374 O O . VAL A 1 181 ? 2.087 1.872 -4.895 1.00 90.00 181 VAL A O 1
ATOM 1377 N N . ARG A 1 182 ? 0.628 1.434 -6.535 1.00 93.94 182 ARG A N 1
ATOM 1378 C CA . ARG A 1 182 ? -0.425 2.324 -6.030 1.00 93.94 182 ARG A CA 1
ATOM 1379 C C . ARG A 1 182 ? -1.590 1.508 -5.518 1.00 93.94 182 ARG A C 1
ATOM 1381 O O . ARG A 1 182 ? -1.859 0.436 -6.056 1.00 93.94 182 ARG A O 1
ATOM 1388 N N . LEU A 1 183 ? -2.284 2.034 -4.518 1.00 94.75 183 LEU A N 1
ATOM 1389 C CA . LEU A 1 183 ? -3.559 1.484 -4.086 1.00 94.75 183 LEU A CA 1
ATOM 1390 C C . LEU A 1 183 ? -4.542 1.487 -5.267 1.00 94.75 183 LEU A C 1
ATOM 1392 O O . LEU A 1 183 ? -4.698 2.501 -5.954 1.00 94.75 183 LEU A O 1
ATOM 1396 N N . VAL A 1 184 ? -5.173 0.342 -5.509 1.00 96.00 184 VAL A N 1
ATOM 1397 C CA . VAL A 1 184 ? -6.160 0.141 -6.580 1.00 96.00 184 VAL A CA 1
ATOM 1398 C C . VAL A 1 184 ? -7.535 -0.226 -6.042 1.00 96.00 184 VAL A C 1
ATOM 1400 O O . VAL A 1 184 ? -8.531 0.011 -6.718 1.00 96.00 184 VAL A O 1
ATOM 1403 N N . GLU A 1 185 ? -7.602 -0.785 -4.835 1.00 96.44 185 GLU A N 1
ATOM 1404 C CA . GLU A 1 185 ? -8.851 -1.222 -4.224 1.00 96.44 185 GLU A CA 1
ATOM 1405 C C . GLU A 1 185 ? -8.704 -1.298 -2.703 1.00 96.44 185 GLU A C 1
ATOM 1407 O O . GLU A 1 185 ? -7.649 -1.671 -2.189 1.00 96.44 185 GLU A O 1
ATOM 1412 N N . THR A 1 186 ? -9.761 -0.962 -1.969 1.00 95.94 186 THR A N 1
ATOM 1413 C CA . THR A 1 186 ? -9.818 -1.098 -0.511 1.00 95.94 186 THR A CA 1
ATOM 1414 C C . THR A 1 186 ? -11.264 -1.017 -0.027 1.00 95.94 186 THR A C 1
ATOM 1416 O O . THR A 1 186 ? -12.083 -0.341 -0.650 1.00 95.94 186 THR A O 1
ATOM 1419 N N . ASN A 1 187 ? -11.569 -1.650 1.107 1.00 95.88 187 ASN A N 1
ATOM 1420 C CA . ASN A 1 187 ? -12.801 -1.412 1.870 1.00 95.88 187 ASN A CA 1
ATOM 1421 C C . ASN A 1 187 ? -12.574 -0.542 3.124 1.00 95.88 187 ASN A C 1
ATOM 1423 O O . ASN A 1 187 ? -13.488 -0.372 3.931 1.00 95.88 187 ASN A O 1
ATOM 1427 N N . ILE A 1 188 ? -11.363 -0.013 3.316 1.00 93.19 188 ILE A N 1
ATOM 1428 C CA . ILE A 1 188 ? -11.000 0.788 4.483 1.00 93.19 188 ILE A CA 1
ATOM 1429 C C . ILE A 1 188 ? -11.500 2.212 4.260 1.00 93.19 188 ILE A C 1
ATOM 1431 O O . ILE A 1 188 ? -10.973 2.962 3.432 1.00 93.19 188 ILE A O 1
ATOM 1435 N N . SER A 1 189 ? -12.530 2.585 5.018 1.00 91.12 189 SER A N 1
ATOM 1436 C CA . SER A 1 189 ? -13.119 3.918 4.938 1.00 91.12 189 SER A CA 1
ATOM 1437 C C . SER A 1 189 ? -12.080 5.000 5.229 1.00 91.12 189 SER A C 1
ATOM 1439 O O . SER A 1 189 ? -11.260 4.880 6.141 1.00 91.12 189 SER A O 1
ATOM 1441 N N . GLY A 1 190 ? -12.107 6.061 4.426 1.00 87.56 190 GLY A N 1
ATOM 1442 C CA . GLY A 1 190 ? -11.198 7.190 4.559 1.00 87.56 190 GLY A CA 1
ATOM 1443 C C . GLY A 1 190 ? -9.806 6.971 3.966 1.00 87.56 190 GLY A C 1
ATOM 1444 O O . GLY A 1 190 ? -9.098 7.959 3.820 1.00 87.56 190 GLY A O 1
ATOM 1445 N N . LEU A 1 191 ? -9.396 5.771 3.524 1.00 87.38 191 LEU A N 1
ATOM 1446 C CA . LEU A 1 191 ? -8.038 5.563 2.980 1.00 87.38 191 LEU A CA 1
ATOM 1447 C C . LEU A 1 191 ? -7.753 6.392 1.707 1.00 87.38 191 LEU A C 1
ATOM 1449 O O . LEU A 1 191 ? -6.630 6.836 1.489 1.00 87.38 191 LEU A O 1
ATOM 1453 N N . VAL A 1 192 ? -8.783 6.686 0.911 1.00 85.69 192 VAL A N 1
ATOM 1454 C CA . VAL A 1 192 ? -8.695 7.493 -0.328 1.00 85.69 192 VAL A CA 1
ATOM 1455 C C . VAL A 1 192 ? -9.489 8.808 -0.214 1.00 85.69 192 VAL A C 1
ATOM 1457 O O . VAL A 1 192 ? -9.436 9.669 -1.089 1.00 85.69 192 VAL A O 1
ATOM 1460 N N . GLY A 1 193 ? -10.166 9.011 0.920 1.00 71.88 193 GLY A N 1
ATOM 1461 C CA . GLY A 1 193 ? -11.065 10.135 1.203 1.00 71.88 193 GLY A CA 1
ATOM 1462 C C . GLY A 1 193 ? -12.527 9.735 1.209 1.00 71.88 193 GLY A C 1
ATOM 1463 O O . GLY A 1 193 ? -12.853 8.646 0.691 1.00 71.88 193 GLY A O 1
#

Sequence (193 aa):
MQQRRAVRRRFVVVAAAVVVVCSSLLLLLSAALPSAASNGEPQLAPWAFPGAYANYSGSATLPNGIPYTLQYELRVLTVTGTKAEVVTLMAIHAPSEPLKISRHVAWMTATRSEVTPVELVTNDSMFLTFDSTTTVMGRTIPVTVYYCDDKGTTTIVFVKRDIGLPVQFVFALDNVTSIAVRLVETNISGLVG

Foldseek 3Di:
DVVVVVVVVVVVVVVVVVVVVVVVLLVLQADDDDPPPDPDQFAFFLQQDAFWKWKKKKWKAFPVRWIKIKIKMKGFHHHDRQKTKIKMWIWMDIPVDDIDIDIDIDIGGGGDDQNDPPPPPDPQKDWDWDWDWDQAPNAIAIWIWIWIDHPQWIKIFTARRRRRHTQWIWIDHNVRIIMIIGTDDTPRPPRRD

pLDDT: mean 72.68, std 19.22, range [31.19, 96.44]